Protein AF-A0A8T8I0B8-F1 (afdb_monomer_lite)

Secondary structure (DSSP, 8-state):
-----PPP-----SSSHHHHHHHHHHHHHHHHHHHHHHHHHHHHHHHHHHS--EEE-S--EEEEETTEEEEEEEEEE----STT---TTTTT--EEEEEEEETTT--EEEEEEEEESGGGGG-EEEEE-SSEEEEEETTEEEEEETTT--EEEEGGGSBTTGGG--SSGGGEEEETTTTEEEEE-TTS-EEEEETT--B-EEPPHHHHHHHHHHHS--TTS--SS---STT--SEEEE---TT--EEEEEPTTS-EEEEEETTTTEEEEEEE-SS-EEEEEE-TTS-EEEEEEEEETTEEEEEEEEEETTEEEEEESS-------

Structure (mmCIF, N/CA/C/O backbone):
data_AF-A0A8T8I0B8-F1
#
_entry.id   AF-A0A8T8I0B8-F1
#
loop_
_atom_site.group_PDB
_atom_site.id
_atom_site.type_symbol
_atom_site.label_atom_id
_atom_site.label_alt_id
_atom_site.label_comp_id
_atom_site.label_asym_id
_atom_site.label_entity_id
_atom_site.label_seq_id
_atom_site.pdbx_PDB_ins_code
_atom_site.Cartn_x
_atom_site.Cartn_y
_atom_site.Cartn_z
_atom_site.occupancy
_atom_site.B_iso_or_equiv
_atom_site.auth_seq_id
_atom_site.auth_comp_id
_atom_site.auth_asym_id
_atom_site.auth_atom_id
_atom_site.pdbx_PDB_model_num
ATOM 1 N N . MET A 1 1 ? 102.660 1.982 51.320 1.00 47.50 1 MET A N 1
ATOM 2 C CA . MET A 1 1 ? 102.342 2.976 50.279 1.00 47.50 1 MET A CA 1
ATOM 3 C C . MET A 1 1 ? 101.042 2.509 49.660 1.00 47.50 1 MET A C 1
ATOM 5 O O . MET A 1 1 ? 100.983 1.401 49.150 1.00 47.50 1 MET A O 1
ATOM 9 N N . THR A 1 2 ? 99.982 3.243 49.957 1.00 48.03 2 THR A N 1
ATOM 10 C CA . THR A 1 2 ? 98.572 2.884 49.793 1.00 48.03 2 THR A CA 1
ATOM 11 C C . THR A 1 2 ? 98.198 2.976 48.317 1.00 48.03 2 THR A C 1
ATOM 13 O O . THR A 1 2 ? 98.165 4.080 47.784 1.00 48.03 2 THR A O 1
ATOM 16 N N . ASP A 1 3 ? 97.945 1.837 47.670 1.00 44.19 3 ASP A N 1
ATOM 17 C CA . ASP A 1 3 ? 97.397 1.797 46.310 1.00 44.19 3 ASP A CA 1
ATOM 18 C C . ASP A 1 3 ? 95.871 1.593 46.409 1.00 44.19 3 ASP A C 1
ATOM 20 O O . ASP A 1 3 ? 95.435 0.691 47.139 1.00 44.19 3 ASP A O 1
ATOM 24 N N . PRO A 1 4 ? 95.034 2.461 45.811 1.00 59.47 4 PRO A N 1
ATOM 25 C CA . PRO A 1 4 ? 93.603 2.490 46.078 1.00 59.47 4 PRO A CA 1
ATOM 26 C C . PRO A 1 4 ? 92.917 1.239 45.528 1.00 59.47 4 PRO A C 1
ATOM 28 O O . PRO A 1 4 ? 93.102 0.871 44.370 1.00 59.47 4 PRO A O 1
ATOM 31 N N . GLN A 1 5 ? 92.051 0.626 46.339 1.00 57.84 5 GLN A N 1
ATOM 32 C CA . GLN A 1 5 ? 91.091 -0.368 45.862 1.00 57.84 5 GLN A CA 1
ATOM 33 C C . GLN A 1 5 ? 90.265 0.216 44.711 1.00 57.84 5 GLN A C 1
ATOM 35 O O . GLN A 1 5 ? 89.411 1.081 44.909 1.00 57.84 5 GLN A O 1
ATOM 40 N N . GLN A 1 6 ? 90.513 -0.290 43.509 1.00 69.38 6 GLN A N 1
ATOM 41 C CA . GLN A 1 6 ? 89.742 0.010 42.315 1.00 69.38 6 GLN A CA 1
ATOM 42 C C . GLN A 1 6 ? 88.353 -0.644 42.463 1.00 69.38 6 GLN A C 1
ATOM 44 O O . GLN A 1 6 ? 88.272 -1.870 42.587 1.00 69.38 6 GLN A O 1
ATOM 49 N N . PRO A 1 7 ? 87.251 0.130 42.522 1.00 66.06 7 PRO A N 1
ATOM 50 C CA . PRO A 1 7 ? 85.925 -0.429 42.746 1.00 66.06 7 PRO A CA 1
ATOM 51 C C . PRO A 1 7 ? 85.520 -1.317 41.566 1.00 66.06 7 PRO A C 1
ATOM 53 O O . PRO A 1 7 ? 85.637 -0.930 40.402 1.00 66.06 7 PRO A O 1
ATOM 56 N N . ALA A 1 8 ? 85.046 -2.523 41.886 1.00 71.88 8 ALA A N 1
ATOM 57 C CA . ALA A 1 8 ? 84.589 -3.499 40.909 1.00 71.88 8 ALA A CA 1
ATOM 58 C C . ALA A 1 8 ? 83.495 -2.903 39.998 1.00 71.88 8 ALA A C 1
ATOM 60 O O . ALA A 1 8 ? 82.617 -2.184 40.490 1.00 71.88 8 ALA A O 1
ATOM 61 N N . PRO A 1 9 ? 83.508 -3.209 38.686 1.00 66.62 9 PRO A N 1
ATOM 62 C CA . PRO A 1 9 ? 82.504 -2.721 37.754 1.00 66.62 9 PRO A CA 1
ATOM 63 C C . PRO A 1 9 ? 81.124 -3.210 38.192 1.00 66.62 9 PRO A C 1
ATOM 65 O O . PRO A 1 9 ? 80.807 -4.400 38.152 1.00 66.62 9 PRO A O 1
ATOM 68 N N . THR A 1 10 ? 80.283 -2.275 38.620 1.00 65.62 10 THR A N 1
ATOM 69 C CA . THR A 1 10 ? 78.877 -2.528 38.912 1.00 65.62 10 THR A CA 1
ATOM 70 C C . THR A 1 10 ? 78.166 -2.821 37.595 1.00 65.62 10 THR A C 1
ATOM 72 O O . THR A 1 10 ? 77.742 -1.922 36.876 1.00 65.62 10 THR A O 1
ATOM 75 N N . THR A 1 11 ? 78.046 -4.101 37.230 1.00 61.41 11 THR A N 1
ATOM 76 C CA . THR A 1 11 ? 77.234 -4.506 36.075 1.00 61.41 11 THR A CA 1
ATOM 77 C C . THR A 1 11 ? 75.790 -4.025 36.269 1.00 61.41 11 THR A C 1
ATOM 79 O O . THR A 1 11 ? 75.127 -4.474 37.212 1.00 61.41 11 THR A O 1
ATOM 82 N N . PRO A 1 12 ? 75.261 -3.150 35.394 1.00 57.59 12 PRO A N 1
ATOM 83 C CA . PRO A 1 12 ? 73.939 -2.560 35.555 1.00 57.59 12 PRO A CA 1
ATOM 84 C C . PRO A 1 12 ? 72.868 -3.566 35.108 1.00 57.59 12 PRO A C 1
ATOM 86 O O . PRO A 1 12 ? 72.325 -3.483 34.012 1.00 57.59 12 PRO A O 1
ATOM 89 N N . ARG A 1 13 ? 72.559 -4.561 35.950 1.00 58.81 13 ARG A N 1
ATOM 90 C CA . ARG A 1 13 ? 71.577 -5.622 35.639 1.00 58.81 13 ARG A CA 1
ATOM 91 C C . ARG A 1 13 ? 70.120 -5.302 36.022 1.00 58.81 13 ARG A C 1
ATOM 93 O O . ARG A 1 13 ? 69.260 -6.160 35.853 1.00 58.81 13 ARG A O 1
ATOM 100 N N . SER A 1 14 ? 69.789 -4.098 36.497 1.00 57.25 14 SER A N 1
ATOM 101 C CA . SER A 1 14 ? 68.462 -3.828 37.094 1.00 57.25 14 SER A CA 1
ATOM 102 C C . SER A 1 14 ? 67.452 -3.043 36.241 1.00 57.25 14 SER A C 1
ATOM 104 O O . SER A 1 14 ? 66.301 -2.927 36.656 1.00 57.25 14 SER A O 1
ATOM 106 N N . ARG A 1 15 ? 67.797 -2.536 35.047 1.00 55.41 15 ARG A N 1
ATOM 107 C CA . ARG A 1 15 ? 66.886 -1.643 34.286 1.00 55.41 15 ARG A CA 1
ATOM 108 C C . ARG A 1 15 ? 65.949 -2.315 33.272 1.00 55.41 15 ARG A C 1
ATOM 110 O O . ARG A 1 15 ? 65.042 -1.658 32.782 1.00 55.41 15 ARG A O 1
ATOM 117 N N . LEU A 1 16 ? 66.106 -3.608 32.977 1.00 56.41 16 LEU A N 1
ATOM 118 C CA . LEU A 1 16 ? 65.319 -4.285 31.926 1.00 56.41 16 LEU A CA 1
ATOM 119 C C . LEU A 1 16 ? 63.974 -4.874 32.394 1.00 56.41 16 LEU A C 1
ATOM 121 O O . LEU A 1 16 ? 63.121 -5.177 31.568 1.00 56.41 16 LEU A O 1
ATOM 125 N N . ARG A 1 17 ? 63.742 -5.044 33.705 1.00 57.28 17 ARG A N 1
ATOM 126 C CA . ARG A 1 17 ? 62.506 -5.678 34.219 1.00 57.28 17 ARG A CA 1
ATOM 127 C C . ARG A 1 17 ? 61.348 -4.704 34.472 1.00 57.28 17 ARG A C 1
ATOM 129 O O . ARG A 1 17 ? 60.210 -5.153 34.600 1.00 57.28 17 ARG A O 1
ATOM 136 N N . SER A 1 18 ? 61.601 -3.397 34.546 1.00 60.28 18 SER A N 1
ATOM 137 C CA . SER A 1 18 ? 60.552 -2.393 34.788 1.00 60.28 18 SER A CA 1
ATOM 138 C C . SER A 1 18 ? 59.740 -2.062 33.531 1.00 60.28 18 SER A C 1
ATOM 140 O O . SER A 1 18 ? 58.539 -1.826 33.634 1.00 60.28 18 SER A O 1
ATOM 142 N N . THR A 1 19 ? 60.347 -2.122 32.345 1.00 67.19 19 THR A N 1
ATOM 143 C CA . THR A 1 19 ? 59.688 -1.802 31.067 1.00 67.19 19 THR A CA 1
ATOM 144 C C . THR A 1 19 ? 58.660 -2.853 30.642 1.00 67.19 19 THR A C 1
ATOM 146 O O . THR A 1 19 ? 57.572 -2.497 30.193 1.00 67.19 19 THR A O 1
ATOM 149 N N . ALA A 1 20 ? 58.930 -4.143 30.867 1.00 73.75 20 ALA A N 1
ATOM 150 C CA . ALA A 1 20 ? 58.021 -5.227 30.471 1.00 73.75 20 ALA A CA 1
ATOM 151 C C . ALA A 1 20 ? 56.657 -5.185 31.195 1.00 73.75 20 ALA A C 1
ATOM 153 O O . ALA A 1 20 ? 55.618 -5.440 30.588 1.00 73.75 20 ALA A O 1
ATOM 154 N N . ARG A 1 21 ? 56.631 -4.812 32.484 1.00 79.06 21 ARG A N 1
ATOM 155 C CA . ARG A 1 21 ? 55.377 -4.686 33.256 1.00 79.06 21 ARG A CA 1
ATOM 156 C C . ARG A 1 21 ? 54.528 -3.496 32.807 1.00 79.06 21 ARG A C 1
ATOM 158 O O . ARG A 1 21 ? 53.304 -3.572 32.880 1.00 79.06 21 ARG A O 1
ATOM 165 N N . GLY A 1 22 ? 55.168 -2.418 32.347 1.00 82.50 22 GLY A N 1
ATOM 166 C CA . GLY A 1 22 ? 54.478 -1.261 31.775 1.00 82.50 22 GLY A CA 1
ATOM 167 C C . GLY A 1 22 ? 53.759 -1.617 30.474 1.00 82.50 22 GLY A C 1
ATOM 168 O O . GLY A 1 22 ? 52.574 -1.326 30.334 1.00 82.50 22 GLY A O 1
ATOM 169 N N . LEU A 1 23 ? 54.442 -2.334 29.575 1.00 85.88 23 LEU A N 1
ATOM 170 C CA . LEU A 1 23 ? 53.876 -2.760 28.290 1.00 85.88 23 LEU A CA 1
ATOM 171 C C . LEU A 1 23 ? 52.695 -3.727 28.453 1.00 85.88 23 LEU A C 1
ATOM 173 O O . LEU A 1 23 ? 51.673 -3.548 27.798 1.00 85.88 23 LEU A O 1
ATOM 177 N N . ALA A 1 24 ? 52.784 -4.702 29.364 1.00 86.19 24 ALA A N 1
ATOM 178 C CA . ALA A 1 24 ? 51.683 -5.639 29.611 1.00 86.19 24 ALA A CA 1
ATOM 179 C C . ALA A 1 24 ? 50.416 -4.940 30.144 1.00 86.19 24 ALA A C 1
ATOM 181 O O . ALA A 1 24 ? 49.305 -5.258 29.724 1.00 86.19 24 ALA A O 1
ATOM 182 N N . ARG A 1 25 ? 50.573 -3.954 31.041 1.00 89.75 25 ARG A N 1
ATOM 183 C CA . ARG A 1 25 ? 49.444 -3.151 31.543 1.00 89.75 25 ARG A CA 1
ATOM 184 C C . ARG A 1 25 ? 48.829 -2.285 30.448 1.00 89.75 25 ARG A C 1
ATOM 186 O O . ARG A 1 25 ? 47.608 -2.216 30.366 1.00 89.75 25 ARG A O 1
ATOM 193 N N . ALA A 1 26 ? 49.656 -1.671 29.601 1.00 90.25 26 ALA A N 1
ATOM 194 C CA . ALA A 1 26 ? 49.179 -0.890 28.463 1.00 90.25 26 ALA A CA 1
ATOM 195 C C . ALA A 1 26 ? 48.401 -1.761 27.458 1.00 90.25 26 ALA A C 1
ATOM 197 O O . ALA A 1 26 ? 47.327 -1.363 27.020 1.00 90.25 26 ALA A O 1
ATOM 198 N N . ALA A 1 27 ? 48.887 -2.970 27.155 1.00 91.38 27 ALA A N 1
ATOM 199 C CA . ALA A 1 27 ? 48.206 -3.906 26.260 1.00 91.38 27 ALA A CA 1
ATOM 200 C C . ALA A 1 27 ? 46.846 -4.374 26.811 1.00 91.38 27 ALA A C 1
ATOM 202 O O . ALA A 1 27 ? 45.861 -4.389 26.078 1.00 91.38 27 ALA A O 1
ATOM 203 N N . LEU A 1 28 ? 46.762 -4.704 28.107 1.00 93.06 28 LEU A N 1
ATOM 204 C CA . LEU A 1 28 ? 45.494 -5.073 28.749 1.00 93.06 28 LEU A CA 1
ATOM 205 C C . LEU A 1 28 ? 44.501 -3.906 28.784 1.00 93.06 28 LEU A C 1
ATOM 207 O O . LEU A 1 28 ? 43.321 -4.108 28.512 1.00 93.06 28 LEU A O 1
ATOM 211 N N . ALA A 1 29 ? 44.971 -2.691 29.080 1.00 92.56 29 ALA A N 1
ATOM 212 C CA . ALA A 1 29 ? 44.130 -1.497 29.047 1.00 92.56 29 ALA A CA 1
ATOM 213 C C . ALA A 1 29 ? 43.595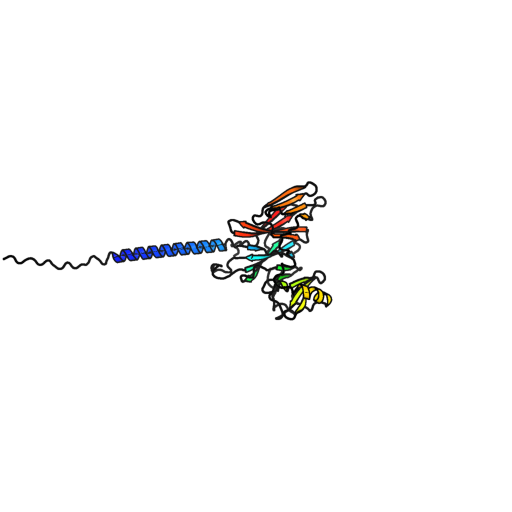 -1.222 27.631 1.00 92.56 29 ALA A C 1
ATOM 215 O O . ALA A 1 29 ? 42.412 -0.931 27.473 1.00 92.56 29 ALA A O 1
ATOM 216 N N . ALA A 1 30 ? 44.434 -1.380 26.602 1.00 94.12 30 ALA A N 1
ATOM 217 C CA . ALA A 1 30 ? 44.023 -1.239 25.208 1.00 94.12 30 ALA A CA 1
ATOM 218 C C . ALA A 1 30 ? 42.986 -2.298 24.798 1.00 94.12 30 ALA A C 1
ATOM 220 O O . ALA A 1 30 ? 41.984 -1.956 24.177 1.00 94.12 30 ALA A O 1
ATOM 221 N N . LEU A 1 31 ? 43.176 -3.564 25.189 1.00 95.12 31 LEU A N 1
ATOM 222 C CA . LEU A 1 31 ? 42.214 -4.637 24.920 1.00 95.12 31 LEU A CA 1
ATOM 223 C C . LEU A 1 31 ? 40.876 -4.405 25.637 1.00 95.12 31 LEU A C 1
ATOM 225 O O . LEU A 1 31 ? 39.819 -4.603 25.040 1.00 95.12 31 LEU A O 1
ATOM 229 N N . ALA A 1 32 ? 40.906 -3.965 26.898 1.00 94.31 32 ALA A N 1
ATOM 230 C CA . ALA A 1 32 ? 39.700 -3.641 27.653 1.00 94.31 32 ALA A CA 1
ATOM 231 C C . ALA A 1 32 ? 38.930 -2.480 27.009 1.00 94.31 32 ALA A C 1
ATOM 233 O O . ALA A 1 32 ? 37.718 -2.582 26.834 1.00 94.31 32 ALA A O 1
ATOM 234 N N . LEU A 1 33 ? 39.630 -1.420 26.587 1.00 94.94 33 LEU A N 1
ATOM 235 C CA . LEU A 1 33 ? 39.025 -0.301 25.864 1.00 94.94 33 LEU A CA 1
ATOM 236 C C . LEU A 1 33 ? 38.433 -0.750 24.522 1.00 94.94 33 LEU A C 1
ATOM 238 O O . LEU A 1 33 ? 37.307 -0.384 24.201 1.00 94.94 33 LEU A O 1
ATOM 242 N N . TYR A 1 34 ? 39.158 -1.578 23.766 1.00 95.19 34 TYR A N 1
ATOM 243 C CA . TYR A 1 34 ? 38.679 -2.128 22.498 1.00 95.19 34 TYR A CA 1
ATOM 244 C C . TYR A 1 34 ? 37.423 -2.987 22.689 1.00 95.19 34 TYR A C 1
ATOM 246 O O . TYR A 1 34 ? 36.458 -2.840 21.949 1.00 95.19 34 TYR A O 1
ATOM 254 N N . THR A 1 35 ? 37.400 -3.831 23.723 1.00 93.19 35 THR A N 1
ATOM 255 C CA . THR A 1 35 ? 36.239 -4.672 24.056 1.00 93.19 35 THR A CA 1
ATOM 256 C C . THR A 1 35 ? 35.053 -3.817 24.493 1.00 93.19 35 THR A C 1
ATOM 258 O O . THR A 1 35 ? 33.945 -4.027 24.016 1.00 93.19 35 THR A O 1
ATOM 261 N N . ALA A 1 36 ? 35.271 -2.826 25.363 1.00 93.06 36 ALA A N 1
ATOM 262 C CA . ALA A 1 36 ? 34.218 -1.919 25.814 1.00 93.06 36 ALA A CA 1
ATOM 263 C C . ALA A 1 36 ? 33.619 -1.125 24.644 1.00 93.06 36 ALA A C 1
ATOM 265 O O . ALA A 1 36 ? 32.400 -1.021 24.532 1.00 93.06 36 ALA A O 1
ATOM 266 N N . MET A 1 37 ? 34.467 -0.626 23.741 1.00 92.38 37 MET A N 1
ATOM 267 C CA . MET A 1 37 ? 34.029 0.077 22.539 1.00 92.38 37 MET A CA 1
ATOM 268 C C . MET A 1 37 ? 33.295 -0.859 21.573 1.00 92.38 37 MET A C 1
ATOM 270 O O . MET A 1 37 ? 32.240 -0.494 21.069 1.00 92.38 37 MET A O 1
ATOM 274 N N . GLY A 1 38 ? 33.785 -2.087 21.380 1.00 89.06 38 GLY A N 1
ATOM 275 C CA . GLY A 1 38 ? 33.103 -3.112 20.590 1.00 89.06 38 GLY A CA 1
ATOM 276 C C . GLY A 1 38 ? 31.715 -3.448 21.139 1.00 89.06 38 GLY A C 1
ATOM 277 O O . GLY A 1 38 ? 30.744 -3.433 20.390 1.00 89.06 38 GLY A O 1
ATOM 278 N N . SER A 1 39 ? 31.590 -3.667 22.449 1.00 87.50 39 SER A N 1
ATOM 279 C CA . SER A 1 39 ? 30.302 -3.921 23.107 1.00 87.50 39 SER A CA 1
ATOM 280 C C . SER A 1 39 ? 29.346 -2.735 23.006 1.00 87.50 39 SER A C 1
ATOM 282 O O . SER A 1 39 ? 28.152 -2.942 22.815 1.00 87.50 39 SER A O 1
ATOM 284 N N . LEU A 1 40 ? 29.851 -1.501 23.108 1.00 88.31 40 LEU A N 1
ATOM 285 C CA . LEU A 1 40 ? 29.040 -0.295 22.945 1.00 88.31 40 LEU A CA 1
ATOM 286 C C . LEU A 1 40 ? 28.531 -0.156 21.505 1.00 88.31 40 LEU A C 1
ATOM 288 O O . LEU A 1 40 ? 27.356 0.132 21.308 1.00 88.31 40 LEU A O 1
ATOM 292 N N . ILE A 1 41 ? 29.379 -0.433 20.510 1.00 84.94 41 ILE A N 1
ATOM 293 C CA . ILE A 1 41 ? 28.987 -0.446 19.095 1.00 84.94 41 ILE A CA 1
ATOM 294 C C . ILE A 1 41 ? 27.929 -1.527 18.843 1.00 84.94 41 ILE A C 1
ATOM 296 O O . ILE A 1 41 ? 26.890 -1.233 18.261 1.00 84.94 41 ILE A O 1
ATOM 300 N N . VAL A 1 42 ? 28.141 -2.758 19.321 1.00 82.94 42 VAL A N 1
ATOM 301 C CA . VAL A 1 42 ? 27.166 -3.856 19.179 1.00 82.94 42 VAL A CA 1
ATOM 302 C C . VAL A 1 42 ? 25.852 -3.528 19.891 1.00 82.94 42 VAL A C 1
ATOM 304 O O . VAL A 1 42 ? 24.782 -3.784 19.345 1.00 82.94 42 VAL A O 1
ATOM 307 N N . GLY A 1 43 ? 25.915 -2.938 21.087 1.00 83.75 43 GLY A N 1
ATOM 308 C CA . GLY A 1 43 ? 24.742 -2.493 21.836 1.00 83.75 43 GLY A CA 1
ATOM 309 C C . GLY A 1 43 ? 23.945 -1.422 21.091 1.00 83.75 43 GLY A C 1
ATOM 310 O O . GLY A 1 43 ? 22.731 -1.552 20.976 1.00 83.75 43 GLY A O 1
ATOM 311 N N . ALA A 1 44 ? 24.621 -0.419 20.524 1.00 80.12 44 ALA A N 1
ATOM 312 C CA . ALA A 1 44 ? 23.991 0.631 19.725 1.00 80.12 44 ALA A CA 1
ATOM 313 C C . ALA A 1 44 ? 23.369 0.084 18.428 1.00 80.12 44 ALA A C 1
ATOM 315 O O . ALA A 1 44 ? 22.231 0.414 18.107 1.00 80.12 44 ALA A O 1
ATOM 316 N N . VAL A 1 45 ? 24.074 -0.803 17.714 1.00 76.25 45 VAL A N 1
ATOM 317 C CA . VAL A 1 45 ? 23.542 -1.480 16.517 1.00 76.25 45 VAL A CA 1
ATOM 318 C C . VAL A 1 45 ? 22.304 -2.298 16.866 1.00 76.25 45 VAL A C 1
ATOM 320 O O . VAL A 1 45 ? 21.299 -2.212 16.169 1.00 76.25 45 VAL A O 1
ATOM 323 N N . ARG A 1 46 ? 22.345 -3.059 17.966 1.00 77.88 46 ARG A N 1
ATOM 324 C CA . ARG A 1 46 ? 21.198 -3.848 18.419 1.00 77.88 46 ARG A CA 1
ATOM 325 C C . ARG A 1 46 ? 20.026 -2.958 18.820 1.00 77.88 46 ARG A C 1
ATOM 327 O O . ARG A 1 46 ? 18.902 -3.285 18.478 1.00 77.88 46 ARG A O 1
ATOM 334 N N . TYR A 1 47 ? 20.276 -1.847 19.508 1.00 79.50 47 TYR A N 1
ATOM 335 C CA . TYR A 1 47 ? 19.228 -0.896 19.872 1.00 79.50 47 TYR A CA 1
ATOM 336 C C . TYR A 1 47 ? 18.521 -0.331 18.632 1.00 79.50 47 TYR A C 1
ATOM 338 O O . TYR A 1 47 ? 17.299 -0.374 18.574 1.00 79.50 47 TYR A O 1
ATOM 346 N N . HIS A 1 48 ? 19.267 0.104 17.611 1.00 73.12 48 HIS A N 1
ATOM 347 C CA . HIS A 1 48 ? 18.669 0.580 16.358 1.00 73.12 48 HIS A CA 1
ATOM 348 C C . HIS A 1 48 ? 17.960 -0.525 15.571 1.00 73.12 48 HIS A C 1
ATOM 350 O O . HIS A 1 48 ? 16.884 -0.294 15.035 1.00 73.12 48 HIS A O 1
ATOM 356 N N . ALA A 1 49 ? 18.517 -1.737 15.531 1.00 72.44 49 ALA A N 1
ATOM 357 C CA . ALA A 1 49 ? 17.878 -2.867 14.857 1.00 72.44 49 ALA A CA 1
ATOM 358 C C . ALA A 1 49 ? 16.552 -3.288 15.517 1.00 72.44 49 ALA A C 1
ATOM 360 O O . ALA A 1 49 ? 15.689 -3.835 14.842 1.00 72.44 49 ALA A O 1
ATOM 361 N N . LEU A 1 50 ? 16.399 -3.044 16.822 1.00 75.44 50 LEU A N 1
ATOM 362 C CA . LEU A 1 50 ? 15.168 -3.318 17.569 1.00 75.44 50 LEU A CA 1
ATOM 363 C C . LEU A 1 50 ? 14.138 -2.185 17.482 1.00 75.44 50 LEU A C 1
ATOM 365 O O . LEU A 1 50 ? 13.008 -2.387 17.901 1.00 75.44 50 LEU A O 1
ATOM 369 N N . ASN A 1 51 ? 14.523 -1.010 16.979 1.00 75.44 51 ASN A N 1
ATOM 370 C CA . ASN A 1 51 ? 13.652 0.160 16.879 1.00 75.44 51 ASN A CA 1
ATOM 371 C C . ASN A 1 51 ? 13.817 0.800 15.493 1.00 75.44 51 ASN A C 1
ATOM 373 O O . ASN A 1 51 ? 14.349 1.913 15.390 1.00 75.44 51 ASN A O 1
ATOM 377 N N . PRO A 1 52 ? 13.468 0.082 14.409 1.00 81.00 52 PRO A N 1
ATOM 378 C CA . PRO A 1 52 ? 13.584 0.642 13.078 1.00 81.00 52 PRO A CA 1
ATOM 379 C C . PRO A 1 52 ? 12.633 1.828 12.929 1.00 81.00 52 PRO A C 1
ATOM 381 O O . PRO A 1 52 ? 11.474 1.772 13.333 1.00 81.00 52 PRO A O 1
ATOM 384 N N . VAL A 1 53 ? 13.131 2.897 12.312 1.00 83.62 53 VAL A N 1
ATOM 385 C CA . VAL A 1 53 ? 12.276 3.991 11.852 1.00 83.62 53 VAL A CA 1
ATOM 386 C C . VAL A 1 53 ? 11.416 3.445 10.722 1.00 83.62 53 VAL A C 1
ATOM 388 O O . VAL A 1 53 ? 11.951 2.955 9.722 1.00 83.62 53 VAL A O 1
ATOM 391 N N . THR A 1 54 ? 10.099 3.537 10.881 1.00 87.56 54 THR A N 1
ATOM 392 C CA . THR A 1 54 ? 9.138 3.159 9.845 1.00 87.56 54 THR A CA 1
ATOM 393 C C . THR A 1 54 ? 8.382 4.393 9.384 1.00 87.56 54 THR A C 1
ATOM 395 O O . THR A 1 54 ? 7.940 5.220 10.177 1.00 87.56 54 THR A O 1
ATOM 398 N N . VAL A 1 55 ? 8.262 4.554 8.070 1.00 87.56 55 VAL A N 1
ATOM 399 C CA . VAL A 1 55 ? 7.582 5.698 7.461 1.00 87.56 55 VAL A CA 1
ATOM 400 C C . VAL A 1 55 ? 6.532 5.161 6.497 1.00 87.56 55 VAL A C 1
ATOM 402 O O . VAL A 1 55 ? 6.893 4.733 5.399 1.00 87.56 55 VAL A O 1
ATOM 405 N N . PRO A 1 56 ? 5.244 5.157 6.872 1.00 87.19 56 PRO A N 1
ATOM 406 C CA . PRO A 1 56 ? 4.199 4.637 6.017 1.00 87.19 56 PRO A CA 1
ATOM 407 C C . PRO A 1 56 ? 4.036 5.543 4.803 1.00 87.19 56 PRO A C 1
ATOM 409 O O . PRO A 1 56 ? 4.137 6.772 4.895 1.00 87.19 56 PRO A O 1
ATOM 412 N N . SER A 1 57 ? 3.802 4.916 3.657 1.00 87.44 57 SER A N 1
ATOM 413 C CA . SER A 1 57 ? 3.420 5.613 2.441 1.00 87.44 57 SER A CA 1
ATOM 414 C C . SER A 1 57 ? 2.024 6.187 2.599 1.00 87.44 57 SER A C 1
ATOM 416 O O . SER A 1 57 ? 1.178 5.584 3.253 1.00 87.44 57 SER A O 1
ATOM 418 N N . LEU A 1 58 ? 1.774 7.338 1.979 1.00 83.00 58 LEU A N 1
ATOM 419 C CA . LEU A 1 58 ? 0.453 7.961 1.996 1.00 83.00 58 LEU A CA 1
ATOM 420 C C . LEU A 1 58 ? -0.571 7.121 1.220 1.00 83.00 58 LEU A C 1
ATOM 422 O O . LEU A 1 58 ? -1.753 7.157 1.544 1.00 83.00 58 LEU A O 1
ATOM 426 N N . ASP A 1 59 ? -0.135 6.343 0.233 1.00 88.50 59 ASP A N 1
ATOM 427 C CA . ASP A 1 59 ? -1.023 5.606 -0.660 1.00 88.50 59 ASP A CA 1
ATOM 428 C C . ASP A 1 59 ? -1.228 4.163 -0.178 1.00 88.50 59 ASP A C 1
ATOM 430 O O . ASP A 1 59 ? -0.432 3.263 -0.472 1.00 88.50 59 ASP A O 1
ATOM 434 N N . ILE A 1 60 ? -2.325 3.952 0.554 1.00 92.38 60 ILE A N 1
ATOM 435 C CA . ILE A 1 60 ? -2.792 2.638 1.015 1.00 92.38 60 ILE A CA 1
ATOM 436 C C . ILE A 1 60 ? -3.899 2.100 0.115 1.00 92.38 60 ILE A C 1
ATOM 438 O O . ILE A 1 60 ? -4.692 2.853 -0.449 1.00 92.38 60 ILE A O 1
ATOM 442 N N . GLY A 1 61 ? -3.979 0.777 0.012 1.00 94.56 61 GLY A N 1
ATOM 443 C CA . GLY A 1 61 ? -5.071 0.095 -0.677 1.00 94.56 61 GLY A CA 1
ATOM 444 C C . GLY A 1 61 ? -5.922 -0.717 0.284 1.00 94.56 61 GLY A C 1
ATOM 445 O O . GLY A 1 61 ? -5.449 -1.143 1.333 1.00 94.56 61 GLY A O 1
ATOM 446 N N . PHE A 1 62 ? -7.170 -0.978 -0.097 1.00 96.62 62 PHE A N 1
ATOM 447 C CA . PHE A 1 62 ? -8.069 -1.849 0.658 1.00 96.62 62 PHE A CA 1
ATOM 448 C C . PHE A 1 62 ? -8.495 -3.032 -0.193 1.00 96.62 62 PHE A C 1
ATOM 450 O O . PHE A 1 62 ? -8.847 -2.861 -1.358 1.00 96.62 62 PHE A O 1
ATOM 457 N N . GLY A 1 63 ? -8.504 -4.214 0.411 1.00 96.25 63 GLY A N 1
ATOM 458 C CA . GLY A 1 63 ? -8.979 -5.443 -0.210 1.00 96.25 63 GLY A CA 1
ATOM 459 C C . GLY A 1 63 ? -9.828 -6.270 0.744 1.00 96.25 63 GLY A C 1
ATOM 460 O O . GLY A 1 63 ? -10.125 -5.863 1.872 1.00 96.25 63 GLY A O 1
ATOM 461 N N . ALA A 1 64 ? -10.200 -7.462 0.288 1.00 96.94 64 ALA A N 1
ATOM 462 C CA . ALA A 1 64 ? -10.848 -8.459 1.121 1.00 96.94 64 ALA A CA 1
ATOM 463 C C . ALA A 1 64 ? -10.061 -9.771 1.080 1.00 96.94 64 ALA A C 1
ATOM 465 O O . ALA A 1 64 ? -9.820 -10.308 0.004 1.00 96.94 64 ALA A O 1
ATOM 466 N N . LEU A 1 65 ? -9.711 -10.312 2.249 1.00 96.50 65 LEU A N 1
ATOM 467 C CA . LEU A 1 65 ? -9.067 -11.617 2.376 1.00 96.50 65 LEU A CA 1
ATOM 468 C C . LEU A 1 65 ? -9.951 -12.550 3.204 1.00 96.50 65 LEU A C 1
ATOM 470 O O . LEU A 1 65 ? -10.168 -12.328 4.395 1.00 96.50 65 LEU A O 1
ATOM 474 N N . ASP A 1 66 ? -10.492 -13.588 2.564 1.00 95.50 66 ASP A N 1
ATOM 475 C CA . ASP A 1 66 ? -11.424 -14.539 3.187 1.00 95.50 66 ASP A CA 1
ATOM 476 C C . ASP A 1 66 ? -12.629 -13.844 3.862 1.00 95.50 66 ASP A C 1
ATOM 478 O O . ASP A 1 66 ? -13.100 -14.237 4.928 1.00 95.50 66 ASP A O 1
ATOM 482 N N . GLY A 1 67 ? -13.120 -12.758 3.252 1.00 95.56 67 GLY A N 1
ATOM 483 C CA . GLY A 1 67 ? -14.230 -11.953 3.772 1.00 95.56 67 GLY A CA 1
ATOM 484 C C . GLY A 1 67 ? -13.847 -10.940 4.857 1.00 95.56 67 GLY A C 1
ATOM 485 O O . GLY A 1 67 ? -14.707 -10.168 5.287 1.00 95.56 67 GLY A O 1
ATOM 486 N N . ARG A 1 68 ? -12.580 -10.874 5.267 1.00 95.81 68 ARG A N 1
ATOM 487 C CA . ARG A 1 68 ? -12.052 -9.862 6.194 1.00 95.81 68 ARG A CA 1
ATOM 488 C C . ARG A 1 68 ? -11.551 -8.662 5.408 1.00 95.81 68 ARG A C 1
ATOM 490 O O . ARG A 1 68 ? -11.019 -8.832 4.317 1.00 95.81 68 ARG A O 1
ATOM 497 N N . GLU A 1 69 ? -11.776 -7.459 5.919 1.00 96.00 69 GLU A N 1
ATOM 498 C CA . GLU A 1 69 ? -11.279 -6.249 5.262 1.00 96.00 69 GLU A CA 1
ATOM 499 C C . GLU A 1 69 ? -9.817 -6.059 5.644 1.00 96.00 69 GLU A C 1
ATOM 501 O O . GLU A 1 69 ? -9.480 -6.068 6.828 1.00 96.00 69 GLU A O 1
ATOM 506 N N . VAL A 1 70 ? -8.959 -5.909 4.642 1.00 96.69 70 VAL A N 1
ATOM 507 C CA . VAL A 1 70 ? -7.518 -5.772 4.845 1.00 96.69 70 VAL A CA 1
ATOM 508 C C . VAL A 1 70 ? -7.032 -4.459 4.254 1.00 96.69 70 VAL A C 1
ATOM 510 O O . VAL A 1 70 ? -7.463 -4.065 3.167 1.00 96.69 70 VAL A O 1
ATOM 513 N N . ALA A 1 71 ? -6.133 -3.785 4.964 1.00 96.19 71 ALA A N 1
ATOM 514 C CA . ALA A 1 71 ? -5.376 -2.660 4.436 1.00 96.19 71 ALA A CA 1
ATOM 515 C C . ALA A 1 71 ? -4.014 -3.144 3.945 1.00 96.19 71 ALA A C 1
ATOM 517 O O . ALA A 1 71 ? -3.314 -3.863 4.654 1.00 96.19 71 ALA A O 1
ATOM 518 N N . ILE A 1 72 ? -3.642 -2.727 2.741 1.00 96.81 72 ILE A N 1
ATOM 519 C CA . ILE A 1 72 ? -2.320 -2.926 2.160 1.00 96.81 72 ILE A CA 1
ATOM 520 C C . ILE A 1 72 ? -1.551 -1.629 2.353 1.00 96.81 72 ILE A C 1
ATOM 522 O O . ILE A 1 72 ? -1.942 -0.588 1.821 1.00 96.81 72 ILE A O 1
ATOM 526 N N . VAL A 1 73 ? -0.485 -1.697 3.146 1.00 95.00 73 VAL A N 1
ATOM 527 C CA . VAL A 1 73 ? 0.255 -0.528 3.621 1.00 95.00 73 VAL A CA 1
ATOM 528 C C . VAL A 1 73 ? 1.714 -0.649 3.197 1.00 95.00 73 VAL A C 1
ATOM 530 O O . VAL A 1 73 ? 2.468 -1.411 3.805 1.00 95.00 73 VAL A O 1
ATOM 533 N N . PRO A 1 74 ? 2.135 0.080 2.153 1.00 94.44 74 PRO A N 1
ATOM 534 C CA . PRO A 1 74 ? 3.540 0.261 1.852 1.00 94.44 74 PRO A CA 1
ATOM 535 C C . PRO A 1 74 ? 4.172 1.171 2.902 1.00 94.44 74 PRO A C 1
ATOM 537 O O . PRO A 1 74 ? 3.560 2.146 3.339 1.00 94.44 74 PRO A O 1
ATOM 540 N N . TYR A 1 75 ? 5.409 0.895 3.286 1.00 92.62 75 TYR A N 1
ATOM 541 C CA . TYR A 1 75 ? 6.180 1.752 4.175 1.00 92.62 75 TYR A CA 1
ATOM 542 C C . TYR A 1 75 ? 7.675 1.644 3.880 1.00 92.62 75 TYR A C 1
ATOM 544 O O . TYR A 1 75 ? 8.173 0.634 3.383 1.00 92.62 75 TYR A O 1
ATOM 552 N N . GLY A 1 76 ? 8.399 2.719 4.166 1.00 90.00 76 GLY A N 1
ATOM 553 C CA . GLY A 1 76 ? 9.850 2.706 4.247 1.00 90.00 76 GLY A CA 1
ATOM 554 C C . GLY A 1 76 ? 10.294 2.199 5.614 1.00 90.00 76 GLY A C 1
ATOM 555 O O . GLY A 1 76 ? 9.716 2.598 6.622 1.00 90.00 76 GLY A O 1
ATOM 556 N N . SER A 1 77 ? 11.324 1.363 5.651 1.00 87.44 77 SER A N 1
ATOM 557 C CA . SER A 1 77 ? 11.974 0.912 6.880 1.00 87.44 77 SER A CA 1
ATOM 558 C C . SER A 1 77 ? 13.474 1.174 6.803 1.00 87.44 77 SER A C 1
ATOM 560 O O . SER A 1 77 ? 14.105 0.908 5.775 1.00 87.44 77 SER A O 1
ATOM 562 N N . ASP A 1 78 ? 14.033 1.674 7.903 1.00 83.56 78 ASP A N 1
ATOM 563 C CA . ASP A 1 78 ? 15.482 1.796 8.103 1.00 83.56 78 ASP A CA 1
ATOM 564 C C . ASP A 1 78 ? 16.059 0.560 8.824 1.00 83.56 78 ASP A C 1
ATOM 566 O O . ASP A 1 78 ? 17.218 0.558 9.254 1.00 83.56 78 ASP A O 1
ATOM 570 N N . ALA A 1 79 ? 15.254 -0.499 8.989 1.00 76.56 79 ALA A N 1
ATOM 571 C CA . ALA A 1 79 ? 15.716 -1.755 9.560 1.00 76.56 79 ALA A CA 1
ATOM 572 C C . ALA A 1 79 ? 16.871 -2.326 8.717 1.00 76.56 79 ALA A C 1
ATOM 574 O O . ALA A 1 79 ? 16.752 -2.432 7.494 1.00 76.56 79 ALA A O 1
ATOM 575 N N . PRO A 1 80 ? 17.987 -2.747 9.335 1.00 67.31 80 PRO A N 1
ATOM 576 C CA . PRO A 1 80 ? 19.068 -3.373 8.594 1.00 67.31 80 PRO A CA 1
ATOM 577 C C . PRO A 1 80 ? 18.588 -4.700 7.993 1.00 67.31 80 PRO A C 1
ATOM 579 O O . PRO A 1 80 ? 18.245 -5.631 8.724 1.00 67.31 80 PRO A O 1
ATOM 582 N N . ALA A 1 81 ? 18.616 -4.831 6.664 1.00 60.03 81 ALA A N 1
ATOM 583 C CA . ALA A 1 81 ? 18.392 -6.125 6.031 1.00 60.03 81 ALA A CA 1
ATOM 584 C C . ALA A 1 81 ? 19.543 -7.097 6.353 1.00 60.03 81 ALA A C 1
ATOM 586 O O . ALA A 1 81 ? 20.647 -6.999 5.813 1.00 60.03 81 ALA A O 1
ATOM 587 N N . GLY A 1 82 ? 19.267 -8.086 7.207 1.00 60.53 82 GLY A N 1
ATOM 588 C CA . GLY A 1 82 ? 20.066 -9.306 7.332 1.00 60.53 82 GLY A CA 1
ATOM 589 C C . GLY A 1 82 ? 20.760 -9.549 8.677 1.00 60.53 82 GLY A C 1
ATOM 590 O O . GLY A 1 82 ? 20.932 -8.675 9.521 1.00 60.53 82 GLY A O 1
ATOM 591 N N . LEU A 1 83 ? 21.210 -10.798 8.843 1.00 54.19 83 LEU A N 1
ATOM 592 C CA . LEU A 1 83 ? 21.738 -11.385 10.086 1.00 54.19 83 LEU A CA 1
ATOM 593 C C . LEU A 1 83 ? 22.999 -10.692 10.644 1.00 54.19 83 LEU A C 1
ATOM 595 O O . LEU A 1 83 ? 23.324 -10.851 11.818 1.00 54.19 83 LEU A O 1
ATOM 599 N N . LEU A 1 84 ? 23.750 -9.965 9.811 1.00 62.81 84 LEU A N 1
ATOM 600 C CA . LEU A 1 84 ? 25.086 -9.470 10.168 1.00 62.81 84 LEU A CA 1
ATOM 601 C C . LEU A 1 84 ? 25.107 -8.057 10.759 1.00 62.81 84 LEU A C 1
ATOM 603 O O . LEU A 1 84 ? 26.188 -7.593 11.119 1.00 62.81 84 LEU A O 1
ATOM 607 N N . GLY A 1 85 ? 23.953 -7.388 10.891 1.00 55.44 85 GLY A N 1
ATOM 608 C CA . GLY A 1 85 ? 23.853 -6.107 11.599 1.00 55.44 85 GLY A CA 1
ATOM 609 C C . GLY A 1 85 ? 24.839 -5.053 11.092 1.00 55.44 85 GLY A C 1
ATOM 610 O O . GLY A 1 85 ? 25.362 -4.269 11.885 1.00 55.44 85 GLY A O 1
ATOM 611 N N . VAL A 1 86 ? 25.154 -5.067 9.790 1.00 65.00 86 VAL A N 1
ATOM 612 C CA . VAL A 1 86 ? 26.002 -4.027 9.207 1.00 65.00 86 VAL A CA 1
ATOM 613 C C . VAL A 1 86 ? 25.266 -2.708 9.433 1.00 65.00 86 VAL A C 1
ATOM 615 O O . VAL A 1 86 ? 24.093 -2.620 9.068 1.00 65.00 86 VAL A O 1
ATOM 618 N N . PRO A 1 87 ? 25.893 -1.710 10.076 1.00 60.66 87 PRO A N 1
ATOM 619 C CA . PRO A 1 87 ? 25.198 -0.478 10.399 1.00 60.66 87 PRO A CA 1
ATOM 620 C C . PRO A 1 87 ? 24.599 0.143 9.133 1.00 60.66 87 PRO A C 1
ATOM 622 O O . PRO A 1 87 ? 25.321 0.338 8.159 1.00 60.66 87 PRO A O 1
ATOM 625 N N . ALA A 1 88 ? 23.306 0.475 9.151 1.00 60.81 88 ALA A N 1
ATOM 626 C CA . ALA A 1 88 ? 22.585 1.005 7.987 1.00 60.81 88 ALA A CA 1
ATOM 627 C C . ALA A 1 88 ? 23.189 2.311 7.420 1.00 60.81 88 ALA A C 1
ATOM 629 O O . ALA A 1 88 ? 22.945 2.682 6.282 1.00 60.81 88 ALA A O 1
ATOM 630 N N . TRP A 1 89 ? 24.036 3.012 8.180 1.00 62.72 89 TRP A N 1
ATOM 631 C CA . TRP A 1 89 ? 24.772 4.177 7.674 1.00 62.72 89 TRP A CA 1
ATOM 632 C C . TRP A 1 89 ? 25.985 3.815 6.792 1.00 62.72 89 TRP A C 1
ATOM 634 O O . TRP A 1 89 ? 26.482 4.673 6.068 1.00 62.72 89 TRP A O 1
ATOM 644 N N . LEU A 1 90 ? 26.487 2.574 6.850 1.00 68.44 90 LEU A N 1
ATOM 645 C CA . LEU A 1 90 ? 27.587 2.080 6.000 1.00 68.44 90 LEU A CA 1
ATOM 646 C C . LEU A 1 90 ? 27.095 1.529 4.665 1.00 68.44 90 LEU A C 1
ATOM 648 O O . LEU A 1 90 ? 27.833 1.517 3.682 1.00 68.44 90 LEU A O 1
ATOM 652 N N . VAL A 1 91 ? 25.874 1.020 4.662 1.00 66.75 91 VAL A N 1
ATOM 653 C CA . VAL A 1 91 ? 25.239 0.341 3.545 1.00 66.75 91 VAL A CA 1
ATOM 654 C C . VAL A 1 91 ? 23.865 0.969 3.453 1.00 66.75 91 VAL A C 1
ATOM 656 O O . VAL A 1 91 ? 23.071 0.771 4.355 1.00 66.75 91 VAL A O 1
ATOM 659 N N . ASP A 1 92 ? 23.633 1.808 2.447 1.00 65.19 92 ASP A N 1
ATOM 660 C CA . ASP A 1 92 ? 22.401 2.586 2.255 1.00 65.19 92 ASP A CA 1
ATOM 661 C C . ASP A 1 92 ? 21.184 1.654 2.057 1.00 65.19 92 ASP A C 1
ATOM 663 O O . ASP A 1 92 ? 20.727 1.399 0.943 1.00 65.19 92 ASP A O 1
ATOM 667 N N . LEU A 1 93 ? 20.731 1.063 3.162 1.00 69.94 93 LEU A N 1
ATOM 668 C CA . LEU A 1 93 ? 19.777 -0.038 3.263 1.00 69.94 93 LEU A CA 1
ATOM 669 C C . LEU A 1 93 ? 18.411 0.502 3.674 1.00 69.94 93 LEU A C 1
ATOM 671 O O . LEU A 1 93 ? 17.795 0.044 4.628 1.00 69.94 93 LEU A O 1
ATOM 675 N N . HIS A 1 94 ? 17.942 1.519 2.963 1.00 76.88 94 HIS A N 1
ATOM 676 C CA . HIS A 1 94 ? 16.527 1.852 3.017 1.00 76.88 94 HIS A CA 1
ATOM 677 C C . HIS A 1 94 ? 15.758 0.741 2.305 1.00 76.88 94 HIS A C 1
ATOM 679 O O . HIS A 1 94 ? 16.149 0.321 1.213 1.00 76.88 94 HIS A O 1
ATOM 685 N N . HIS A 1 95 ? 14.689 0.250 2.920 1.00 86.06 95 HIS A N 1
ATOM 686 C CA . HIS A 1 95 ? 13.860 -0.801 2.341 1.00 86.06 95 HIS A CA 1
ATOM 687 C C . HIS A 1 95 ? 12.432 -0.307 2.159 1.00 86.06 95 HIS A C 1
ATOM 689 O O . HIS A 1 95 ? 11.886 0.366 3.029 1.00 86.06 95 HIS A O 1
ATOM 695 N N . ALA A 1 96 ? 11.844 -0.590 0.997 1.00 91.69 96 ALA A N 1
ATOM 696 C CA . ALA A 1 96 ? 10.398 -0.524 0.833 1.00 91.69 96 ALA A CA 1
ATOM 697 C C . ALA A 1 96 ? 9.829 -1.866 1.262 1.00 91.69 96 ALA A C 1
ATOM 699 O O . ALA A 1 96 ? 10.231 -2.899 0.721 1.00 91.69 96 ALA A O 1
ATOM 700 N N . GLU A 1 97 ? 8.875 -1.851 2.171 1.00 93.94 97 GLU A N 1
ATOM 701 C CA . GLU A 1 97 ? 8.118 -3.023 2.581 1.00 93.94 97 GLU A CA 1
ATOM 702 C C . GLU A 1 97 ? 6.632 -2.763 2.349 1.00 93.94 97 GLU A C 1
ATOM 704 O O . GLU A 1 97 ? 6.187 -1.621 2.233 1.00 93.94 97 GLU A O 1
ATOM 709 N N . VAL A 1 98 ? 5.862 -3.836 2.227 1.00 95.38 98 VAL A N 1
ATOM 710 C CA . VAL A 1 98 ? 4.403 -3.799 2.166 1.00 95.38 98 VAL A CA 1
ATOM 711 C C . VAL A 1 98 ? 3.886 -4.795 3.184 1.00 95.38 98 VAL A C 1
ATOM 713 O O . VAL A 1 98 ? 4.332 -5.942 3.193 1.00 95.38 98 VAL A O 1
ATOM 716 N N . ALA A 1 99 ? 2.944 -4.363 4.013 1.00 95.75 99 ALA A N 1
ATOM 717 C CA . ALA A 1 99 ? 2.226 -5.228 4.937 1.00 95.75 99 ALA A CA 1
ATOM 718 C C . ALA A 1 99 ? 0.738 -5.296 4.581 1.00 95.75 99 ALA A C 1
ATOM 720 O O . ALA A 1 99 ? 0.164 -4.313 4.101 1.00 95.75 99 ALA A O 1
ATOM 721 N N . ALA A 1 100 ? 0.114 -6.441 4.852 1.00 95.88 100 ALA A N 1
ATOM 722 C CA . ALA A 1 100 ? -1.337 -6.550 4.944 1.00 95.88 100 ALA A CA 1
ATOM 723 C C . ALA A 1 100 ? -1.761 -6.577 6.406 1.00 95.88 100 ALA A C 1
ATOM 725 O O . ALA A 1 100 ? -1.276 -7.399 7.180 1.00 95.88 100 ALA A O 1
ATOM 726 N N . ILE A 1 101 ? -2.699 -5.709 6.767 1.00 95.62 101 ILE A N 1
ATOM 727 C CA . ILE A 1 101 ? -3.215 -5.575 8.128 1.00 95.62 101 ILE A CA 1
ATOM 728 C C . ILE A 1 101 ? -4.709 -5.876 8.109 1.00 95.62 101 ILE A C 1
ATOM 730 O O . ILE A 1 101 ? -5.462 -5.266 7.348 1.00 95.62 101 ILE A O 1
ATOM 734 N N . ASP A 1 102 ? -5.141 -6.811 8.949 1.00 95.19 102 ASP A N 1
ATOM 735 C CA . ASP A 1 102 ? -6.557 -7.081 9.186 1.00 95.19 102 ASP A CA 1
ATOM 736 C C . ASP A 1 102 ? -7.168 -5.906 9.956 1.00 95.19 102 ASP A C 1
ATOM 738 O O . ASP A 1 102 ? -6.745 -5.595 11.068 1.00 95.19 102 ASP A O 1
ATOM 742 N N . LEU A 1 103 ? -8.155 -5.218 9.377 1.00 93.06 103 LEU A N 1
ATOM 743 C CA . LEU A 1 103 ? -8.720 -4.021 10.004 1.00 93.06 103 LEU A CA 1
ATOM 744 C C . LEU A 1 103 ? -9.627 -4.329 11.201 1.00 93.06 103 LEU A C 1
ATOM 746 O O . LEU A 1 103 ? -9.961 -3.405 11.946 1.00 93.06 103 LEU A O 1
ATOM 750 N N . ASP A 1 104 ? -10.080 -5.576 11.370 1.00 91.19 104 ASP A N 1
ATOM 751 C CA . ASP A 1 104 ? -10.889 -6.011 12.513 1.00 91.19 104 ASP A CA 1
ATOM 752 C C . ASP A 1 104 ? -10.002 -6.332 13.713 1.00 91.19 104 ASP A C 1
ATOM 754 O O . ASP A 1 104 ? -10.193 -5.794 14.809 1.00 91.19 104 ASP A O 1
ATOM 758 N N . THR A 1 105 ? -9.015 -7.206 13.509 1.00 92.75 105 THR A N 1
ATOM 759 C CA . THR A 1 105 ? -8.137 -7.655 14.598 1.00 92.75 105 THR A CA 1
ATOM 760 C C . THR A 1 105 ? -6.984 -6.691 14.846 1.00 92.75 105 THR A C 1
ATOM 762 O O . THR A 1 105 ? -6.524 -6.595 15.984 1.00 92.75 105 THR A O 1
ATOM 765 N N . ARG A 1 106 ? -6.596 -5.908 13.827 1.00 92.44 106 ARG A N 1
ATOM 766 C CA . ARG A 1 106 ? -5.396 -5.051 13.781 1.00 92.44 106 ARG A CA 1
ATOM 767 C C . ARG A 1 106 ? -4.098 -5.852 13.819 1.00 92.44 106 ARG A C 1
ATOM 769 O O . ARG A 1 106 ? -3.067 -5.335 14.239 1.00 92.44 106 ARG A O 1
ATOM 776 N N . GLU A 1 107 ? -4.161 -7.108 13.397 1.00 92.19 107 GLU A N 1
ATOM 777 C CA . GLU A 1 107 ? -2.998 -7.978 13.280 1.00 92.19 107 GLU A CA 1
ATOM 778 C C . GLU A 1 107 ? -2.395 -7.859 11.877 1.00 92.19 107 GLU A C 1
ATOM 780 O O . GLU A 1 107 ? -3.110 -7.801 10.870 1.00 92.19 107 GLU A O 1
ATOM 785 N N . GLU A 1 108 ? -1.064 -7.839 11.818 1.00 93.38 108 GLU A N 1
ATOM 786 C CA . GLU A 1 108 ? -0.329 -7.998 10.568 1.00 93.38 108 GLU A CA 1
ATOM 787 C C . GLU A 1 108 ? -0.487 -9.444 10.081 1.00 93.38 108 GLU A C 1
ATOM 789 O O . GLU A 1 108 ? -0.168 -10.399 10.787 1.00 93.38 108 GLU A O 1
ATOM 794 N N . LEU A 1 109 ? -1.008 -9.607 8.868 1.00 95.19 109 LEU A N 1
ATOM 795 C CA . LEU A 1 109 ? -1.229 -10.909 8.245 1.00 95.19 109 LEU A CA 1
ATOM 796 C C . LEU A 1 109 ? 0.025 -11.409 7.533 1.00 95.19 109 LEU A C 1
ATOM 798 O O . LEU A 1 109 ? 0.343 -12.596 7.585 1.00 95.19 109 LEU A O 1
ATOM 802 N N . TRP A 1 110 ? 0.711 -10.501 6.844 1.00 96.31 110 TRP A N 1
ATOM 803 C CA . TRP A 1 110 ? 1.983 -10.748 6.181 1.00 96.31 110 TRP A CA 1
ATOM 804 C C . TRP A 1 110 ? 2.716 -9.433 5.931 1.00 96.31 110 TRP A C 1
ATOM 806 O O . TRP A 1 110 ? 2.116 -8.355 5.920 1.00 96.31 110 TRP A O 1
ATOM 816 N N . ARG A 1 111 ? 4.016 -9.560 5.660 1.00 94.62 111 ARG A N 1
ATOM 817 C CA . ARG A 1 111 ? 4.930 -8.476 5.306 1.00 94.62 111 ARG A CA 1
ATOM 818 C C . ARG A 1 111 ? 5.892 -8.942 4.231 1.00 94.62 111 ARG A C 1
ATOM 820 O O . ARG A 1 111 ? 6.367 -10.076 4.255 1.00 94.62 111 ARG A O 1
ATOM 827 N N . THR A 1 112 ? 6.186 -8.082 3.266 1.00 94.88 112 THR A N 1
ATOM 828 C CA . THR A 1 112 ? 7.061 -8.419 2.141 1.00 94.88 112 THR A CA 1
ATOM 829 C C . THR A 1 112 ? 7.929 -7.237 1.742 1.00 94.88 112 THR A C 1
ATOM 831 O O . THR A 1 112 ? 7.436 -6.135 1.506 1.00 94.88 112 THR A O 1
ATOM 834 N N . GLY A 1 113 ? 9.236 -7.480 1.627 1.00 93.25 113 GLY A N 1
ATOM 835 C CA . GLY A 1 113 ? 10.188 -6.508 1.095 1.00 93.25 113 GLY A CA 1
ATOM 836 C C . GLY A 1 113 ? 10.033 -6.347 -0.416 1.00 93.25 113 GLY A C 1
ATOM 837 O O . GLY A 1 113 ? 10.128 -7.317 -1.170 1.00 93.25 113 GLY A O 1
ATOM 838 N N . ILE A 1 114 ? 9.815 -5.115 -0.873 1.00 93.56 114 ILE A N 1
ATOM 839 C CA . ILE A 1 114 ? 9.622 -4.789 -2.286 1.00 93.56 114 ILE A CA 1
ATOM 840 C C . ILE A 1 114 ? 10.914 -4.279 -2.910 1.00 93.56 114 ILE A C 1
ATOM 842 O O . ILE A 1 114 ? 11.336 -4.827 -3.925 1.00 93.56 114 ILE A O 1
ATOM 846 N N . SER A 1 115 ? 11.597 -3.309 -2.319 1.00 90.88 115 SER A N 1
ATOM 847 C CA . SER A 1 115 ? 12.831 -2.773 -2.902 1.00 90.88 115 SER A CA 1
ATOM 848 C C . SER A 1 115 ? 13.830 -2.315 -1.854 1.00 90.88 115 SER A C 1
ATOM 850 O O . SER A 1 115 ? 13.536 -2.249 -0.662 1.00 90.88 115 SER A O 1
ATOM 852 N N . THR A 1 116 ? 15.050 -2.056 -2.315 1.00 86.19 116 THR A N 1
ATOM 853 C CA . THR A 1 116 ? 16.182 -1.627 -1.494 1.00 86.19 116 THR A CA 1
ATOM 854 C C . THR A 1 116 ? 16.812 -0.384 -2.114 1.00 86.19 116 THR A C 1
ATOM 856 O O . THR A 1 116 ? 16.930 -0.324 -3.337 1.00 86.19 116 THR A O 1
ATOM 859 N N . GLY A 1 117 ? 17.293 0.541 -1.294 1.00 80.62 117 GLY A N 1
ATOM 860 C CA . GLY A 1 117 ? 17.977 1.764 -1.707 1.00 80.62 117 GLY A CA 1
ATOM 861 C C . GLY A 1 117 ? 17.211 3.021 -1.307 1.00 80.62 117 GLY A C 1
ATOM 862 O O . GLY A 1 117 ? 16.021 2.989 -1.033 1.00 80.62 117 GLY A O 1
ATOM 863 N N . ARG A 1 118 ? 17.894 4.164 -1.273 1.00 69.44 118 ARG A N 1
ATOM 864 C CA . ARG A 1 118 ? 17.374 5.434 -0.738 1.00 69.44 118 ARG A CA 1
ATOM 865 C C . ARG A 1 118 ? 16.039 5.908 -1.342 1.00 69.44 118 ARG A C 1
ATOM 867 O O . ARG A 1 118 ? 15.258 6.569 -0.661 1.00 69.44 118 ARG A O 1
ATOM 874 N N . GLU A 1 119 ? 15.770 5.562 -2.597 1.00 75.25 119 GLU A N 1
ATOM 875 C CA . GLU A 1 119 ? 14.539 5.912 -3.327 1.00 75.25 119 GLU A CA 1
ATOM 876 C C . GLU A 1 119 ? 13.367 4.947 -3.036 1.00 75.25 119 GLU A C 1
ATOM 878 O O . GLU A 1 119 ? 12.242 5.161 -3.486 1.00 75.25 119 GLU A O 1
ATOM 883 N N . SER A 1 120 ? 13.588 3.896 -2.236 1.00 73.06 120 SER A N 1
ATOM 884 C CA . SER A 1 120 ? 12.601 2.850 -1.944 1.00 73.06 120 SER A CA 1
ATOM 885 C C . SER A 1 120 ? 11.440 3.313 -1.062 1.00 73.06 120 SER A C 1
ATOM 887 O O . SER A 1 120 ? 10.360 2.740 -1.130 1.00 73.06 120 SER A O 1
ATOM 889 N N . ARG A 1 121 ? 11.588 4.387 -0.276 1.00 73.31 121 ARG A N 1
ATOM 890 C CA . ARG A 1 121 ? 10.573 4.841 0.707 1.00 73.31 121 ARG A CA 1
ATOM 891 C C . ARG A 1 121 ? 9.211 5.245 0.117 1.00 73.31 121 ARG A C 1
ATOM 893 O O . ARG A 1 121 ? 8.315 5.644 0.850 1.00 73.31 121 ARG A O 1
ATOM 900 N N . GLN A 1 122 ? 9.067 5.201 -1.199 1.00 83.62 122 GLN A N 1
ATOM 901 C CA . GLN A 1 122 ? 7.991 5.821 -1.955 1.00 83.62 122 GLN A CA 1
ATOM 902 C C . GLN A 1 122 ? 7.090 4.816 -2.689 1.00 83.62 122 GLN A C 1
ATOM 904 O O . GLN A 1 122 ? 6.453 5.175 -3.680 1.00 83.62 122 GLN A O 1
ATOM 909 N N . ALA A 1 123 ? 7.019 3.571 -2.216 1.00 92.75 123 ALA A N 1
ATOM 910 C CA . ALA A 1 123 ? 6.076 2.588 -2.742 1.00 92.75 123 ALA A CA 1
ATOM 911 C C . ALA A 1 123 ? 4.619 3.030 -2.518 1.00 92.75 123 ALA A C 1
ATOM 913 O O . ALA A 1 123 ? 4.298 3.605 -1.482 1.00 92.75 123 ALA A O 1
ATOM 914 N N . VAL A 1 124 ? 3.733 2.761 -3.472 1.00 93.75 124 VAL A N 1
ATOM 915 C CA . VAL A 1 124 ? 2.308 3.125 -3.411 1.00 93.75 124 VAL A CA 1
ATOM 916 C C . VAL A 1 124 ? 1.446 1.952 -3.833 1.00 93.75 124 VAL A C 1
ATOM 918 O O . VAL A 1 124 ? 1.813 1.216 -4.753 1.00 93.75 124 VAL A O 1
ATOM 921 N N . VAL A 1 125 ? 0.288 1.777 -3.198 1.00 96.44 125 VAL A N 1
ATOM 922 C CA . VAL A 1 125 ? -0.693 0.807 -3.691 1.00 96.44 125 VAL A CA 1
ATOM 923 C C . VAL A 1 125 ? -1.455 1.425 -4.851 1.00 96.44 125 VAL A C 1
ATOM 925 O O . VAL A 1 125 ? -2.186 2.395 -4.686 1.00 96.44 125 VAL A O 1
ATOM 928 N N . VAL A 1 126 ? -1.290 0.846 -6.037 1.00 96.88 126 VAL A N 1
ATOM 929 C CA . VAL A 1 126 ? -2.002 1.278 -7.240 1.00 96.88 126 VAL A CA 1
ATOM 930 C C . VAL A 1 126 ? -3.425 0.735 -7.220 1.00 96.88 126 VAL A C 1
ATOM 932 O O . VAL A 1 126 ? -4.370 1.474 -7.473 1.00 96.88 126 VAL A O 1
ATOM 935 N N . ALA A 1 127 ? -3.581 -0.556 -6.918 1.00 97.56 127 ALA A N 1
ATOM 936 C CA . ALA A 1 127 ? -4.879 -1.208 -6.816 1.00 97.56 127 ALA A CA 1
ATOM 937 C C . ALA A 1 127 ? -4.801 -2.491 -5.979 1.00 97.56 127 ALA A C 1
ATOM 939 O O . ALA A 1 127 ? -3.732 -3.085 -5.824 1.00 97.56 127 ALA A O 1
ATOM 940 N N . VAL A 1 128 ? -5.953 -2.954 -5.498 1.00 98.19 128 VAL A N 1
ATOM 941 C CA . VAL A 1 128 ? -6.104 -4.249 -4.825 1.00 98.19 128 VAL A CA 1
ATOM 942 C C . VAL A 1 128 ? -7.307 -4.963 -5.441 1.00 98.19 128 VAL A C 1
ATOM 944 O O . VAL A 1 128 ? -8.396 -4.394 -5.510 1.00 98.19 128 VAL A O 1
ATOM 947 N N . GLY A 1 129 ? -7.084 -6.170 -5.956 1.00 97.75 129 GLY A N 1
ATOM 948 C CA . GLY A 1 129 ? -8.129 -7.075 -6.434 1.00 97.75 129 GLY A CA 1
ATOM 949 C C . GLY A 1 129 ? -8.566 -8.071 -5.356 1.00 97.75 129 GLY A C 1
ATOM 950 O O . GLY A 1 129 ? -8.304 -7.879 -4.170 1.00 97.75 129 GLY A O 1
ATOM 951 N N . ASP A 1 130 ? -9.219 -9.154 -5.770 1.00 97.69 130 ASP A N 1
ATOM 952 C CA . ASP A 1 130 ? -9.652 -10.242 -4.885 1.00 97.69 130 ASP A CA 1
ATOM 953 C C . ASP A 1 130 ? -8.500 -11.197 -4.520 1.00 97.69 130 ASP A C 1
ATOM 955 O O . ASP A 1 130 ? -8.551 -11.903 -3.512 1.00 97.69 130 ASP A O 1
ATOM 959 N N . ARG A 1 131 ? -7.465 -11.269 -5.363 1.00 98.38 131 ARG A N 1
ATOM 960 C CA . ARG A 1 131 ? -6.333 -12.200 -5.249 1.00 98.38 131 ARG A CA 1
ATOM 961 C C . ARG A 1 131 ? -4.983 -11.511 -5.297 1.00 98.38 131 ARG A C 1
ATOM 963 O O . ARG A 1 131 ? -4.032 -12.068 -4.762 1.00 98.38 131 ARG A O 1
ATOM 970 N N . LEU A 1 132 ? -4.875 -10.363 -5.962 1.00 98.62 132 LEU A N 1
ATOM 971 C CA . LEU A 1 132 ? -3.600 -9.684 -6.181 1.00 98.62 132 LEU A CA 1
ATOM 972 C C . LEU A 1 132 ? -3.619 -8.248 -5.653 1.00 98.62 132 LEU A C 1
ATOM 974 O O . LEU A 1 132 ? -4.604 -7.527 -5.804 1.00 98.62 132 LEU A O 1
ATOM 978 N N . ALA A 1 133 ? -2.493 -7.812 -5.095 1.00 98.44 133 ALA A N 1
ATOM 979 C CA . ALA A 1 133 ? -2.218 -6.409 -4.804 1.00 98.44 133 ALA A CA 1
ATOM 980 C C . ALA A 1 133 ? -1.175 -5.866 -5.787 1.00 98.44 133 ALA A C 1
ATOM 982 O O . ALA A 1 133 ? -0.178 -6.525 -6.082 1.00 98.44 133 ALA A O 1
ATOM 983 N N . TYR A 1 134 ? -1.397 -4.654 -6.284 1.00 98.38 134 TYR A N 1
ATOM 984 C CA . TYR A 1 134 ? -0.543 -3.989 -7.262 1.00 98.38 134 TYR A CA 1
ATOM 985 C C . TYR A 1 134 ? 0.140 -2.806 -6.589 1.00 98.38 134 TYR A C 1
ATOM 987 O O . TYR A 1 134 ? -0.521 -1.836 -6.218 1.00 98.38 134 TYR A O 1
ATOM 995 N N . VAL A 1 135 ? 1.458 -2.882 -6.431 1.00 97.81 135 VAL A N 1
ATOM 996 C CA . VAL A 1 135 ? 2.263 -1.877 -5.729 1.00 97.81 135 VAL A CA 1
ATOM 997 C C . VAL A 1 135 ? 3.313 -1.333 -6.682 1.00 97.81 135 VAL A C 1
ATOM 999 O O . VAL A 1 135 ? 4.049 -2.106 -7.290 1.00 97.81 135 VAL A O 1
ATOM 1002 N N . ALA A 1 136 ? 3.394 -0.015 -6.826 1.00 96.06 136 ALA A N 1
ATOM 1003 C CA . ALA A 1 136 ? 4.391 0.632 -7.671 1.00 96.06 136 ALA A CA 1
ATOM 1004 C C . ALA A 1 136 ? 5.436 1.360 -6.825 1.00 96.06 136 ALA A C 1
ATOM 1006 O O . ALA A 1 136 ? 5.097 2.029 -5.852 1.00 96.06 136 ALA A O 1
ATOM 1007 N N . ASP A 1 137 ? 6.702 1.257 -7.212 1.00 94.38 137 ASP A N 1
ATOM 1008 C CA . ASP A 1 137 ? 7.817 1.995 -6.622 1.00 94.38 137 ASP A CA 1
ATOM 1009 C C . ASP A 1 137 ? 8.781 2.503 -7.712 1.00 94.38 137 ASP A C 1
ATOM 1011 O O . ASP A 1 137 ? 8.479 2.462 -8.908 1.00 94.38 137 ASP A O 1
ATOM 1015 N N . HIS A 1 138 ? 9.952 3.004 -7.312 1.00 92.19 138 HIS A N 1
ATOM 1016 C CA . HIS A 1 138 ? 10.987 3.477 -8.239 1.00 92.19 138 HIS A CA 1
ATOM 1017 C C . HIS A 1 138 ? 11.557 2.367 -9.148 1.00 92.19 138 HIS A C 1
ATOM 1019 O O . HIS A 1 138 ? 12.149 2.665 -10.179 1.00 92.19 138 HIS A O 1
ATOM 1025 N N . LEU A 1 139 ? 11.363 1.082 -8.823 1.00 94.00 139 LEU A N 1
ATOM 1026 C CA . LEU A 1 139 ? 11.736 -0.048 -9.681 1.00 94.00 139 LEU A CA 1
ATOM 1027 C C . LEU A 1 139 ? 10.595 -0.485 -10.614 1.00 94.00 139 LEU A C 1
ATOM 1029 O O . LEU A 1 139 ? 10.796 -1.369 -11.451 1.00 94.00 139 LEU A O 1
ATOM 1033 N N . GLY A 1 140 ? 9.423 0.143 -10.516 1.00 95.31 140 GLY A N 1
ATOM 1034 C CA . GLY A 1 140 ? 8.249 -0.104 -11.345 1.00 95.31 140 GLY A CA 1
ATOM 1035 C C . GLY A 1 140 ? 7.139 -0.844 -10.597 1.00 95.31 140 GLY A C 1
ATOM 1036 O O . GLY A 1 140 ? 6.990 -0.712 -9.388 1.00 95.31 140 GLY A O 1
ATOM 1037 N N . LEU A 1 141 ? 6.323 -1.610 -11.325 1.00 97.44 141 LEU A N 1
ATOM 1038 C CA . LEU A 1 141 ? 5.187 -2.332 -10.746 1.00 97.44 141 LEU A CA 1
ATOM 1039 C C . LEU A 1 141 ? 5.604 -3.703 -10.201 1.00 97.44 141 LEU A C 1
ATOM 1041 O O . LEU A 1 141 ? 6.164 -4.528 -10.930 1.00 97.44 141 LEU A O 1
ATOM 1045 N N . ALA A 1 142 ? 5.267 -3.963 -8.942 1.00 97.94 142 ALA A N 1
ATOM 1046 C CA . ALA A 1 142 ? 5.263 -5.269 -8.303 1.00 97.94 142 ALA A CA 1
ATOM 1047 C C . ALA A 1 142 ? 3.816 -5.743 -8.101 1.00 97.94 142 ALA A C 1
ATOM 1049 O O . ALA A 1 142 ? 2.939 -4.971 -7.718 1.00 97.94 142 ALA A O 1
ATOM 1050 N N . VAL A 1 143 ? 3.575 -7.028 -8.347 1.00 98.38 143 VAL A N 1
ATOM 1051 C CA . VAL A 1 143 ? 2.287 -7.679 -8.102 1.00 98.38 143 VAL A CA 1
ATOM 1052 C C . VAL A 1 143 ? 2.492 -8.746 -7.044 1.00 98.38 143 VAL A C 1
ATOM 1054 O O . VAL A 1 143 ? 3.359 -9.609 -7.197 1.00 98.38 143 VAL A O 1
ATOM 1057 N N . LEU A 1 144 ? 1.720 -8.649 -5.969 1.00 98.62 144 LEU A N 1
ATOM 1058 C CA . LEU A 1 144 ? 1.792 -9.522 -4.809 1.00 98.62 144 LEU A CA 1
ATOM 1059 C C . LEU A 1 144 ? 0.557 -10.420 -4.771 1.00 98.62 144 LEU A C 1
ATOM 1061 O O . LEU A 1 144 ? -0.542 -9.969 -5.099 1.00 98.62 144 LEU A O 1
ATOM 1065 N N . ASP A 1 145 ? 0.725 -11.662 -4.334 1.00 98.50 145 ASP A N 1
ATOM 1066 C CA . ASP A 1 145 ? -0.388 -12.501 -3.900 1.00 98.50 145 ASP A CA 1
ATOM 1067 C C . ASP A 1 145 ? -0.979 -11.917 -2.608 1.00 98.50 145 ASP A C 1
ATOM 1069 O O . ASP A 1 145 ? -0.282 -11.741 -1.612 1.00 98.50 145 ASP A O 1
ATOM 1073 N N . LEU A 1 146 ? -2.270 -11.590 -2.617 1.00 98.25 146 LEU A N 1
ATOM 1074 C CA . LEU A 1 146 ? -2.940 -10.924 -1.499 1.00 98.25 146 LEU A CA 1
ATOM 1075 C C . LEU A 1 146 ? -3.015 -11.806 -0.244 1.00 98.25 146 LEU A C 1
ATOM 1077 O O . LEU A 1 146 ? -3.141 -11.290 0.867 1.00 98.25 146 LEU A O 1
ATOM 1081 N N . ARG A 1 147 ? -2.961 -13.132 -0.396 1.00 98.00 147 ARG A N 1
ATOM 1082 C CA . ARG A 1 147 ? -3.076 -14.085 0.711 1.00 98.00 147 ARG A CA 1
ATOM 1083 C C . ARG A 1 147 ? -1.733 -14.337 1.382 1.00 98.00 147 ARG A C 1
ATOM 1085 O O . ARG A 1 147 ? -1.713 -14.471 2.603 1.00 98.00 147 ARG A O 1
ATOM 1092 N N . THR A 1 148 ? -0.650 -14.454 0.615 1.00 97.94 148 THR A N 1
ATOM 1093 C CA . THR A 1 148 ? 0.678 -14.792 1.162 1.00 97.94 148 THR A CA 1
ATOM 1094 C C . THR A 1 148 ? 1.633 -13.606 1.257 1.00 97.94 148 THR A C 1
ATOM 1096 O O . THR A 1 148 ? 2.592 -13.676 2.019 1.00 97.94 148 THR A O 1
ATOM 1099 N N . GLY A 1 149 ? 1.387 -12.534 0.502 1.00 97.75 149 GLY A N 1
ATOM 1100 C CA . GLY A 1 149 ? 2.309 -11.411 0.329 1.00 97.75 149 GLY A CA 1
ATOM 1101 C C . GLY A 1 149 ? 3.384 -11.650 -0.735 1.00 97.75 149 GLY A C 1
ATOM 1102 O O . GLY A 1 149 ? 4.080 -10.713 -1.121 1.00 97.75 149 GLY A O 1
ATOM 1103 N N . ASP A 1 150 ? 3.508 -12.871 -1.268 1.00 98.00 150 ASP A N 1
ATOM 1104 C CA . ASP A 1 150 ? 4.583 -13.220 -2.199 1.00 98.00 150 ASP A CA 1
ATOM 1105 C C . ASP A 1 150 ? 4.533 -12.378 -3.479 1.00 98.00 150 ASP A C 1
ATOM 1107 O O . ASP A 1 150 ? 3.484 -12.221 -4.106 1.00 98.00 150 ASP A O 1
ATOM 1111 N N . VAL A 1 151 ? 5.691 -11.893 -3.935 1.00 97.81 151 VAL A N 1
ATOM 1112 C CA . VAL A 1 151 ? 5.801 -11.195 -5.224 1.00 97.81 151 VAL A CA 1
ATOM 1113 C C . VAL A 1 151 ? 5.675 -12.210 -6.362 1.00 97.81 151 VAL A C 1
ATOM 1115 O O . VAL A 1 151 ? 6.617 -12.946 -6.659 1.00 97.81 151 VAL A O 1
ATOM 1118 N N . VAL A 1 152 ? 4.525 -12.227 -7.038 1.00 98.50 152 VAL A N 1
ATOM 1119 C CA . VAL A 1 152 ? 4.238 -13.158 -8.145 1.00 98.50 152 VAL A CA 1
ATOM 1120 C C . VAL A 1 152 ? 4.746 -12.655 -9.495 1.00 98.50 152 VAL A C 1
ATOM 1122 O O . VAL A 1 152 ? 5.051 -13.455 -10.380 1.00 98.50 152 VAL A O 1
ATOM 1125 N N . ALA A 1 153 ? 4.853 -11.336 -9.672 1.00 97.94 153 ALA A N 1
ATOM 1126 C CA . ALA A 1 153 ? 5.406 -10.719 -10.873 1.00 97.94 153 ALA A CA 1
ATOM 1127 C C . ALA A 1 153 ? 5.971 -9.326 -10.567 1.00 97.94 153 ALA A C 1
ATOM 1129 O O . ALA A 1 153 ? 5.504 -8.634 -9.662 1.00 97.94 153 ALA A O 1
ATOM 1130 N N . ARG A 1 154 ? 6.971 -8.889 -11.339 1.00 97.50 154 ARG A N 1
ATOM 1131 C CA . ARG A 1 154 ? 7.536 -7.537 -11.229 1.00 97.50 154 ARG A CA 1
ATOM 1132 C C . ARG A 1 154 ? 8.153 -7.065 -12.535 1.00 97.50 154 ARG A C 1
ATOM 1134 O O . ARG A 1 154 ? 8.882 -7.833 -13.162 1.00 97.50 154 ARG A O 1
ATOM 1141 N N . GLY A 1 155 ? 7.936 -5.796 -12.886 1.00 95.38 155 GLY A N 1
ATOM 1142 C CA . GLY A 1 155 ? 8.591 -5.124 -14.013 1.00 95.38 155 GLY A CA 1
ATOM 1143 C C . GLY A 1 155 ? 8.571 -5.979 -15.281 1.00 95.38 155 GLY A C 1
ATOM 1144 O O . GLY A 1 155 ? 7.508 -6.373 -15.756 1.00 95.38 155 GLY A O 1
ATOM 1145 N N . ALA A 1 156 ? 9.749 -6.350 -15.789 1.00 96.00 156 ALA A N 1
ATOM 1146 C CA . ALA A 1 156 ? 9.868 -7.185 -16.988 1.00 96.00 156 ALA A CA 1
ATOM 1147 C C . ALA A 1 156 ? 9.315 -8.617 -16.863 1.00 96.00 156 ALA A C 1
ATOM 1149 O O . ALA A 1 156 ? 9.106 -9.272 -17.884 1.00 96.00 156 ALA A O 1
ATOM 1150 N N . GLY A 1 157 ? 9.070 -9.106 -15.646 1.00 96.81 157 GLY A N 1
ATOM 1151 C CA . GLY A 1 157 ? 8.415 -10.388 -15.387 1.00 96.81 157 GLY A CA 1
ATOM 1152 C C . GLY A 1 157 ? 6.898 -10.377 -15.610 1.00 96.81 157 GLY A C 1
ATOM 1153 O O . GLY A 1 157 ? 6.292 -11.444 -15.644 1.00 96.81 157 GLY A O 1
ATOM 1154 N N . LEU A 1 158 ? 6.274 -9.206 -15.783 1.00 97.19 158 LEU A N 1
ATOM 1155 C CA . LEU A 1 158 ? 4.857 -9.094 -16.140 1.00 97.19 158 LEU A CA 1
ATOM 1156 C C . LEU A 1 158 ? 4.658 -9.453 -17.616 1.00 97.19 158 LEU A C 1
ATOM 1158 O O . LEU A 1 158 ? 5.228 -8.819 -18.514 1.00 97.19 158 LEU A O 1
ATOM 1162 N N . ALA A 1 159 ? 3.829 -10.465 -17.876 1.00 97.50 159 ALA A N 1
ATOM 1163 C CA . ALA A 1 159 ? 3.525 -10.898 -19.234 1.00 97.50 159 ALA A CA 1
ATOM 1164 C C . ALA A 1 159 ? 2.900 -9.736 -20.024 1.00 97.50 159 ALA A C 1
ATOM 1166 O O . ALA A 1 159 ? 2.045 -9.023 -19.516 1.00 97.50 159 ALA A O 1
ATOM 1167 N N . GLY A 1 160 ? 3.346 -9.512 -21.261 1.00 96.94 160 GLY A N 1
ATOM 1168 C CA . GLY A 1 160 ? 2.888 -8.396 -22.100 1.00 96.94 160 GLY A CA 1
ATOM 1169 C C . GLY A 1 160 ? 3.583 -7.051 -21.841 1.00 96.94 160 GLY A C 1
ATOM 1170 O O . GLY A 1 160 ? 3.749 -6.291 -22.790 1.00 96.94 160 GLY A O 1
ATOM 1171 N N . LEU A 1 161 ? 4.065 -6.778 -20.620 1.00 95.94 161 LEU A N 1
ATOM 1172 C CA . LEU A 1 161 ? 4.849 -5.570 -20.320 1.00 95.94 161 LEU A CA 1
ATOM 1173 C C . LEU A 1 161 ? 6.319 -5.762 -20.736 1.00 95.94 161 LEU A C 1
ATOM 1175 O O . LEU A 1 161 ? 6.889 -4.939 -21.458 1.00 95.94 161 LEU A O 1
ATOM 1179 N N . GLY A 1 162 ? 6.911 -6.896 -20.336 1.00 94.38 162 GLY A N 1
ATOM 1180 C CA . GLY A 1 162 ? 8.270 -7.296 -20.707 1.00 94.38 162 GLY A CA 1
ATOM 1181 C C . GLY A 1 162 ? 9.314 -6.197 -20.472 1.00 94.38 162 GLY A C 1
ATOM 1182 O O . GLY A 1 162 ? 9.177 -5.350 -19.596 1.00 94.38 162 GLY A O 1
ATOM 1183 N N . GLY A 1 163 ? 10.364 -6.162 -21.294 1.00 95.00 163 GLY A N 1
ATOM 1184 C CA . GLY A 1 163 ? 11.430 -5.156 -21.178 1.00 95.00 163 GLY A CA 1
ATOM 1185 C C . GLY A 1 163 ? 11.028 -3.711 -21.513 1.00 95.00 163 GLY A C 1
ATOM 1186 O O . GLY A 1 163 ? 11.895 -2.847 -21.508 1.00 95.00 163 GLY A O 1
ATOM 1187 N N . ALA A 1 164 ? 9.760 -3.443 -21.844 1.00 94.25 164 ALA A N 1
ATOM 1188 C CA . ALA A 1 164 ? 9.260 -2.094 -22.116 1.00 94.25 164 ALA A CA 1
ATOM 1189 C C . ALA A 1 164 ? 8.642 -1.419 -20.878 1.00 94.25 164 ALA A C 1
ATOM 1191 O O . ALA A 1 164 ? 8.135 -0.303 -20.997 1.00 94.25 164 ALA A O 1
ATOM 1192 N N . TYR A 1 165 ? 8.660 -2.076 -19.712 1.00 95.81 165 TYR A N 1
ATOM 1193 C CA . TYR A 1 165 ? 8.202 -1.475 -18.461 1.00 95.81 165 TYR A CA 1
ATOM 1194 C C . TYR A 1 165 ? 8.998 -0.207 -18.117 1.00 95.81 165 TYR A C 1
ATOM 1196 O O . TYR A 1 165 ? 10.165 -0.070 -18.486 1.00 95.81 165 TYR A O 1
ATOM 1204 N N . LEU A 1 166 ? 8.365 0.708 -17.384 1.00 95.12 166 LEU A N 1
ATOM 1205 C CA . LEU A 1 166 ? 9.035 1.872 -16.812 1.00 95.12 166 LEU A CA 1
ATOM 1206 C C . LEU A 1 166 ? 9.321 1.627 -15.330 1.00 95.12 166 LEU A C 1
ATOM 1208 O O . LEU A 1 166 ? 8.431 1.252 -14.563 1.00 95.12 166 LEU A O 1
ATOM 1212 N N . ALA A 1 167 ? 10.575 1.838 -14.936 1.00 94.00 167 ALA A N 1
ATOM 1213 C CA . ALA A 1 167 ? 11.006 1.858 -13.543 1.00 94.00 167 ALA A CA 1
ATOM 1214 C C . ALA A 1 167 ? 10.674 3.232 -12.942 1.00 94.00 167 ALA A C 1
ATOM 1216 O O . ALA A 1 167 ? 11.534 4.089 -12.782 1.00 94.00 167 ALA A O 1
ATOM 1217 N N . SER A 1 168 ? 9.382 3.479 -12.753 1.00 91.88 168 SER A N 1
ATOM 1218 C CA . SER A 1 168 ? 8.864 4.689 -12.127 1.00 91.88 168 SER A CA 1
ATOM 1219 C C . SER A 1 168 ? 7.489 4.401 -11.554 1.00 91.88 168 SER A C 1
ATOM 1221 O O . SER A 1 168 ? 6.656 3.775 -12.209 1.00 91.88 168 SER A O 1
ATOM 1223 N N . ARG A 1 169 ? 7.224 4.920 -10.359 1.00 90.81 169 ARG A N 1
ATOM 1224 C CA . ARG A 1 169 ? 5.910 4.844 -9.727 1.00 90.81 169 ARG A CA 1
ATOM 1225 C C . ARG A 1 169 ? 4.823 5.497 -10.581 1.00 90.81 169 ARG A C 1
ATOM 1227 O O . ARG A 1 169 ? 3.724 4.962 -10.683 1.00 90.81 169 ARG A O 1
ATOM 1234 N N . THR A 1 170 ? 5.111 6.660 -11.164 1.00 90.38 170 THR A N 1
ATOM 1235 C CA . THR A 1 170 ? 4.109 7.505 -11.839 1.00 90.38 170 THR A CA 1
ATOM 1236 C C . THR A 1 170 ? 3.654 6.936 -13.182 1.00 90.38 170 THR A C 1
ATOM 1238 O O . THR A 1 170 ? 2.637 7.365 -13.725 1.00 90.38 170 THR A O 1
ATOM 1241 N N . ALA A 1 171 ? 4.344 5.908 -13.684 1.00 94.62 171 ALA A N 1
ATOM 1242 C CA . ALA A 1 171 ? 3.970 5.192 -14.895 1.00 94.62 171 ALA A CA 1
ATOM 1243 C C . ALA A 1 171 ? 2.749 4.269 -14.720 1.00 94.62 171 ALA A C 1
ATOM 1245 O O . ALA A 1 171 ? 2.291 3.696 -15.711 1.00 94.62 171 ALA A O 1
ATOM 1246 N N . TYR A 1 172 ? 2.224 4.111 -13.499 1.00 96.12 172 TYR A N 1
ATOM 1247 C CA . TYR A 1 172 ? 1.130 3.193 -13.182 1.00 96.12 172 TYR A CA 1
ATOM 1248 C C . TYR A 1 172 ? -0.021 3.912 -12.471 1.00 96.12 172 TYR A C 1
ATOM 1250 O O . TYR A 1 172 ? 0.200 4.742 -11.592 1.00 96.12 172 TYR A O 1
ATOM 1258 N N . ALA A 1 173 ? -1.262 3.573 -12.823 1.00 96.69 173 ALA A N 1
ATOM 1259 C CA . ALA A 1 173 ? -2.459 4.072 -12.144 1.00 96.69 173 ALA A CA 1
ATOM 1260 C C . ALA A 1 173 ? -3.601 3.051 -12.200 1.00 96.69 173 ALA A C 1
ATOM 1262 O O . ALA A 1 173 ? -3.569 2.117 -13.001 1.00 96.69 173 ALA A O 1
ATOM 1263 N N . TYR A 1 174 ? -4.627 3.237 -11.371 1.00 97.25 174 TYR A N 1
ATOM 1264 C CA . TYR A 1 174 ? -5.851 2.443 -11.434 1.00 97.25 174 TYR A CA 1
ATOM 1265 C C . TYR A 1 174 ? -6.918 3.122 -12.291 1.00 97.25 174 TYR A C 1
ATOM 1267 O O . TYR A 1 174 ? -7.236 4.299 -12.112 1.00 97.25 174 TYR A O 1
ATOM 1275 N N . ASP A 1 175 ? -7.496 2.349 -13.204 1.00 97.44 175 ASP A N 1
ATOM 1276 C CA . ASP A 1 175 ? -8.661 2.715 -13.990 1.00 97.44 175 ASP A CA 1
ATOM 1277 C C . ASP A 1 175 ? -9.902 1.999 -13.451 1.00 97.44 175 ASP A C 1
ATOM 1279 O O . ASP A 1 175 ? -10.042 0.780 -13.581 1.00 97.44 175 ASP A O 1
ATOM 1283 N N . ALA A 1 176 ? -10.808 2.767 -12.846 1.00 95.69 176 ALA A N 1
ATOM 1284 C CA . ALA A 1 176 ? -12.033 2.238 -12.261 1.00 95.69 176 ALA A CA 1
ATOM 1285 C C . ALA A 1 176 ? -13.063 1.779 -13.308 1.00 95.69 176 ALA A C 1
ATOM 1287 O O . ALA A 1 176 ? -13.810 0.842 -13.026 1.00 95.69 176 ALA A O 1
ATOM 1288 N N . ASP A 1 177 ? -13.093 2.397 -14.495 1.00 96.31 177 ASP A N 1
ATOM 1289 C CA . ASP A 1 177 ? -14.048 2.051 -15.556 1.00 96.31 177 ASP A CA 1
ATOM 1290 C C . ASP A 1 177 ? -13.698 0.684 -16.157 1.00 96.31 177 ASP A C 1
ATOM 1292 O O . ASP A 1 177 ? -14.568 -0.155 -16.383 1.00 96.31 177 ASP A O 1
ATOM 1296 N N . GLU A 1 178 ? -12.402 0.447 -16.368 1.00 96.38 178 GLU A N 1
ATOM 1297 C CA . GLU A 1 178 ? -11.873 -0.809 -16.915 1.00 96.38 178 GLU A CA 1
ATOM 1298 C C . GLU A 1 178 ? -11.589 -1.861 -15.833 1.00 96.38 178 GLU A C 1
ATOM 1300 O O . GLU A 1 178 ? -11.300 -3.015 -16.153 1.00 96.38 178 GLU A O 1
ATOM 1305 N N . ARG A 1 179 ? -11.640 -1.469 -14.551 1.00 97.69 179 ARG A N 1
ATOM 1306 C CA . ARG A 1 179 ? -11.181 -2.271 -13.405 1.00 97.69 179 ARG A CA 1
ATOM 1307 C C . ARG A 1 179 ? -9.814 -2.901 -13.681 1.00 97.69 179 ARG A C 1
ATOM 1309 O O . ARG A 1 179 ? -9.639 -4.122 -13.620 1.00 97.69 179 ARG A O 1
ATOM 1316 N N . ALA A 1 180 ? -8.850 -2.050 -14.012 1.00 98.38 180 ALA A N 1
ATOM 1317 C CA . ALA A 1 180 ? -7.517 -2.461 -14.429 1.00 98.38 180 ALA A CA 1
ATOM 1318 C C . ALA A 1 180 ? -6.443 -1.497 -13.920 1.00 98.38 180 ALA A C 1
ATOM 1320 O O . ALA A 1 180 ? -6.679 -0.298 -13.777 1.00 98.38 180 ALA A O 1
ATOM 1321 N N . VAL A 1 181 ? -5.234 -2.011 -13.705 1.00 98.31 181 VAL A N 1
ATOM 1322 C CA . VAL A 1 181 ? -4.037 -1.176 -13.595 1.00 98.31 181 VAL A CA 1
ATOM 1323 C C . VAL A 1 181 ? -3.595 -0.795 -14.999 1.00 98.31 181 VAL A C 1
ATOM 1325 O O . VAL A 1 181 ? -3.306 -1.660 -15.824 1.00 98.31 181 VAL A O 1
ATOM 1328 N N . VAL A 1 182 ? -3.536 0.499 -15.284 1.00 98.44 182 VAL A N 1
ATOM 1329 C CA . VAL A 1 182 ? -2.983 1.023 -16.532 1.00 98.44 182 VAL A CA 1
ATOM 1330 C C . VAL A 1 182 ? -1.503 1.341 -16.359 1.00 98.44 182 VAL A C 1
ATOM 1332 O O . VAL A 1 182 ? -1.082 1.820 -15.307 1.00 98.44 182 VAL A O 1
ATOM 1335 N N . ALA A 1 183 ? -0.715 1.058 -17.392 1.00 97.56 183 ALA A N 1
ATOM 1336 C CA . ALA A 1 183 ? 0.734 1.223 -17.392 1.00 97.56 183 ALA A CA 1
ATOM 1337 C C . ALA A 1 183 ? 1.201 1.960 -18.651 1.00 97.56 183 ALA A C 1
ATOM 1339 O O . ALA A 1 183 ? 0.841 1.569 -19.763 1.00 97.56 183 ALA A O 1
ATOM 1340 N N . LEU A 1 184 ? 2.035 2.987 -18.484 1.00 97.06 184 LEU A N 1
ATOM 1341 C CA . LEU A 1 184 ? 2.767 3.630 -19.572 1.00 97.06 184 LEU A CA 1
ATOM 1342 C C . LEU A 1 184 ? 4.075 2.871 -19.817 1.00 97.06 184 LEU A C 1
ATOM 1344 O O . LEU A 1 184 ? 4.839 2.606 -18.891 1.00 97.06 184 LEU A O 1
ATOM 1348 N N . THR A 1 185 ? 4.341 2.506 -21.068 1.00 96.88 185 THR A N 1
ATOM 1349 C CA . THR A 1 185 ? 5.588 1.831 -21.448 1.00 96.88 185 THR A CA 1
ATOM 1350 C C . THR A 1 185 ? 6.651 2.834 -21.883 1.00 96.88 185 THR A C 1
ATOM 1352 O O . THR A 1 185 ? 6.349 3.954 -22.295 1.00 96.88 185 THR A O 1
ATOM 1355 N N . ALA A 1 186 ? 7.912 2.397 -21.923 1.00 94.44 186 ALA A N 1
ATOM 1356 C CA . ALA A 1 186 ? 9.030 3.177 -22.459 1.00 94.44 186 ALA A CA 1
ATOM 1357 C C . ALA A 1 186 ? 8.866 3.571 -23.943 1.00 94.44 186 ALA A C 1
ATOM 1359 O O . ALA A 1 186 ? 9.625 4.388 -24.459 1.00 94.44 186 ALA A O 1
ATOM 1360 N N . ARG A 1 187 ? 7.889 2.985 -24.647 1.00 95.06 187 ARG A N 1
ATOM 1361 C CA . ARG A 1 187 ? 7.547 3.308 -26.041 1.00 95.06 187 ARG A CA 1
ATOM 1362 C C . ARG A 1 187 ? 6.368 4.279 -26.165 1.00 95.06 187 ARG A C 1
ATOM 1364 O O . ARG A 1 187 ? 5.963 4.580 -27.283 1.00 95.06 187 ARG A O 1
ATOM 1371 N N . GLY A 1 188 ? 5.806 4.752 -25.050 1.00 95.31 188 GLY A N 1
ATOM 1372 C CA . GLY A 1 188 ? 4.623 5.620 -25.034 1.00 95.31 188 GLY A CA 1
ATOM 1373 C C . GLY A 1 188 ? 3.298 4.883 -25.272 1.00 95.31 188 GLY A C 1
ATOM 1374 O O . GLY A 1 188 ? 2.269 5.510 -25.545 1.00 95.31 188 GLY A O 1
ATOM 1375 N N . GLU A 1 189 ? 3.307 3.550 -25.192 1.00 97.19 189 GLU A N 1
ATOM 1376 C CA . GLU A 1 189 ? 2.097 2.732 -25.270 1.00 97.19 189 GLU A CA 1
ATOM 1377 C C . GLU A 1 189 ? 1.420 2.698 -23.897 1.00 97.19 189 GLU A C 1
ATOM 1379 O O . GLU A 1 189 ? 2.097 2.693 -22.871 1.00 97.19 189 GLU A O 1
ATOM 1384 N N . VAL A 1 190 ? 0.087 2.651 -23.877 1.00 97.94 190 VAL A N 1
ATOM 1385 C CA . VAL A 1 190 ? -0.680 2.428 -22.646 1.00 97.94 190 VAL A CA 1
ATOM 1386 C C . VAL A 1 190 ? -1.202 1.002 -22.674 1.00 97.94 190 VAL A C 1
ATOM 1388 O O . VAL A 1 190 ? -1.951 0.622 -23.580 1.00 97.94 190 VAL A O 1
ATOM 1391 N N . LEU A 1 191 ? -0.791 0.214 -21.690 1.00 98.44 191 LEU A N 1
ATOM 1392 C CA . LEU A 1 191 ? -1.301 -1.130 -21.464 1.00 98.44 191 LEU A CA 1
ATOM 1393 C C . LEU A 1 191 ? -2.282 -1.126 -20.291 1.00 98.44 191 LEU A C 1
ATOM 1395 O O . LEU A 1 191 ? -2.241 -0.241 -19.442 1.00 98.44 191 LEU A O 1
ATOM 1399 N N . ALA A 1 192 ? -3.144 -2.133 -20.242 1.00 98.50 192 ALA A N 1
ATOM 1400 C CA . ALA A 1 192 ? -4.034 -2.428 -19.134 1.00 98.50 192 ALA A CA 1
ATOM 1401 C C . ALA A 1 192 ? -3.749 -3.841 -18.610 1.00 98.50 192 ALA A C 1
ATOM 1403 O O . ALA A 1 192 ? -3.606 -4.791 -19.385 1.00 98.50 192 ALA A O 1
ATOM 1404 N N . ILE A 1 193 ? -3.677 -3.966 -17.292 1.00 98.62 193 ILE A N 1
ATOM 1405 C CA . ILE A 1 193 ? -3.568 -5.213 -16.542 1.00 98.62 193 ILE A CA 1
ATOM 1406 C C . ILE A 1 193 ? -4.882 -5.338 -15.764 1.00 98.62 193 ILE A C 1
ATOM 1408 O O . ILE A 1 193 ? -5.066 -4.605 -14.790 1.00 98.62 193 ILE A O 1
ATOM 1412 N N . PRO A 1 194 ? -5.831 -6.185 -16.202 1.00 98.50 194 PRO A N 1
ATOM 1413 C CA . PRO A 1 194 ? -7.068 -6.406 -15.457 1.00 98.50 194 PRO A CA 1
ATOM 1414 C C . PRO A 1 194 ? -6.770 -6.786 -14.005 1.00 98.50 194 PRO A C 1
ATOM 1416 O O . PRO A 1 194 ? -5.785 -7.483 -13.750 1.00 98.50 194 PRO A O 1
ATOM 1419 N N . LEU A 1 195 ? -7.609 -6.347 -13.061 1.00 98.06 195 LEU A N 1
ATOM 1420 C CA . LEU A 1 195 ? -7.459 -6.776 -11.670 1.00 98.06 195 LEU A CA 1
ATOM 1421 C C . LEU A 1 195 ? -7.486 -8.306 -11.568 1.00 98.06 195 LEU A C 1
ATOM 1423 O O . LEU A 1 195 ? -8.238 -8.983 -12.270 1.00 98.06 195 LEU A O 1
ATOM 1427 N N . ASP A 1 196 ? -6.637 -8.826 -10.687 1.00 98.44 196 ASP A N 1
ATOM 1428 C CA . ASP A 1 196 ? -6.377 -10.250 -10.484 1.00 98.44 196 ASP A CA 1
ATOM 1429 C C . ASP A 1 196 ? -5.785 -10.982 -11.695 1.00 98.44 196 ASP A C 1
ATOM 1431 O O . ASP A 1 196 ? -5.857 -12.209 -11.778 1.00 98.44 196 ASP A O 1
ATOM 1435 N N . ASP A 1 197 ? -5.156 -10.253 -12.613 1.00 98.38 197 ASP A N 1
ATOM 1436 C CA . ASP A 1 197 ? -4.342 -10.784 -13.705 1.00 98.38 197 ASP A CA 1
ATOM 1437 C C . ASP A 1 197 ? -2.889 -10.270 -13.594 1.00 98.38 197 ASP A C 1
ATOM 1439 O O . ASP A 1 197 ? -2.606 -9.245 -12.971 1.00 98.38 197 ASP A O 1
ATOM 1443 N N . ILE A 1 198 ? -1.953 -10.990 -14.211 1.00 97.94 198 ILE A N 1
ATOM 1444 C CA . ILE A 1 198 ? -0.533 -10.604 -14.335 1.00 97.94 198 ILE A CA 1
ATOM 1445 C C . ILE A 1 198 ? -0.128 -10.352 -15.795 1.00 97.94 198 ILE A C 1
ATOM 1447 O O . ILE A 1 198 ? 1.042 -10.095 -16.086 1.00 97.94 198 ILE A O 1
ATOM 1451 N N . ALA A 1 199 ? -1.082 -10.456 -16.725 1.00 98.31 199 ALA A N 1
ATOM 1452 C CA . ALA A 1 199 ? -0.875 -10.208 -18.142 1.00 98.31 199 ALA A CA 1
ATOM 1453 C C . ALA A 1 199 ? -1.376 -8.816 -18.552 1.00 98.31 199 ALA A C 1
ATOM 1455 O O . ALA A 1 199 ? -2.576 -8.539 -18.562 1.00 98.31 199 ALA A O 1
ATOM 1456 N N . ALA A 1 200 ? -0.445 -7.964 -18.971 1.00 98.31 200 ALA A N 1
ATOM 1457 C CA . ALA A 1 200 ? -0.723 -6.692 -19.614 1.00 98.31 200 ALA A CA 1
ATOM 1458 C C . ALA A 1 200 ? -1.179 -6.900 -21.066 1.00 98.31 200 ALA A C 1
ATOM 1460 O O . ALA A 1 200 ? -0.646 -7.737 -21.802 1.00 98.31 200 ALA A O 1
ATOM 1461 N N . ARG A 1 201 ? -2.156 -6.106 -21.500 1.00 98.31 201 ARG A N 1
ATOM 1462 C CA . ARG A 1 201 ? -2.678 -6.077 -22.874 1.00 98.31 201 ARG A CA 1
ATOM 1463 C C . ARG A 1 201 ? -2.769 -4.623 -23.341 1.00 98.31 201 ARG A C 1
ATOM 1465 O O . ARG A 1 201 ? -2.908 -3.749 -22.489 1.00 98.31 201 ARG A O 1
ATOM 1472 N N . PRO A 1 202 ? -2.707 -4.323 -24.649 1.00 98.38 202 PRO A N 1
ATOM 1473 C CA . PRO A 1 202 ? -2.971 -2.969 -25.131 1.00 98.38 202 PRO A CA 1
ATOM 1474 C C . PRO A 1 202 ? -4.311 -2.454 -24.597 1.00 98.38 202 PRO A C 1
ATOM 1476 O O . PRO A 1 202 ? -5.319 -3.158 -24.692 1.00 98.38 202 PRO A O 1
ATOM 1479 N N . ALA A 1 203 ? -4.318 -1.254 -24.017 1.00 98.19 203 ALA A N 1
ATOM 1480 C CA . ALA A 1 203 ? -5.554 -0.636 -23.557 1.00 98.19 203 ALA A CA 1
ATOM 1481 C C . ALA A 1 203 ? -6.441 -0.251 -24.754 1.00 98.19 203 ALA A C 1
ATOM 1483 O O . ALA A 1 203 ? -5.943 0.018 -25.852 1.00 98.19 203 ALA A O 1
ATOM 1484 N N . GLY A 1 204 ? -7.759 -0.189 -24.540 1.00 97.88 204 GLY A N 1
ATOM 1485 C CA . GLY A 1 204 ? -8.685 0.360 -25.534 1.00 97.88 204 GLY A CA 1
ATOM 1486 C C . GLY A 1 204 ? -8.322 1.804 -25.899 1.00 97.88 204 GLY A C 1
ATOM 1487 O O . GLY A 1 204 ? -7.744 2.526 -25.089 1.00 97.88 204 GLY A O 1
ATOM 1488 N N . GLU A 1 205 ? -8.659 2.245 -27.114 1.00 97.50 205 GLU A N 1
ATOM 1489 C CA . GLU A 1 205 ? -8.246 3.558 -27.638 1.00 97.50 205 GLU A CA 1
ATOM 1490 C C . GLU A 1 205 ? -8.669 4.728 -26.732 1.00 97.50 205 GLU A C 1
ATOM 1492 O O . GLU A 1 205 ? -7.868 5.626 -26.470 1.00 97.50 205 GLU A O 1
ATOM 1497 N N . SER A 1 206 ? -9.891 4.682 -26.190 1.00 96.69 206 SER A N 1
ATOM 1498 C CA . SER A 1 206 ? -10.412 5.671 -25.237 1.00 96.69 206 SER A CA 1
ATOM 1499 C C . SER A 1 206 ? -9.591 5.725 -23.945 1.00 96.69 206 SER A C 1
ATOM 1501 O O . SER A 1 206 ? -9.187 6.802 -23.505 1.00 96.69 206 SER A O 1
ATOM 1503 N N . THR A 1 207 ? -9.306 4.562 -23.361 1.00 97.31 207 THR A N 1
ATOM 1504 C CA . THR A 1 207 ? -8.511 4.405 -22.137 1.00 97.31 207 THR A CA 1
ATOM 1505 C C . THR A 1 207 ? -7.070 4.856 -22.365 1.00 97.31 207 THR A C 1
ATOM 1507 O O . THR A 1 207 ? -6.536 5.651 -21.590 1.00 97.31 207 THR A O 1
ATOM 1510 N N . ALA A 1 208 ? -6.461 4.449 -23.479 1.00 97.56 208 ALA A N 1
ATOM 1511 C CA . ALA A 1 20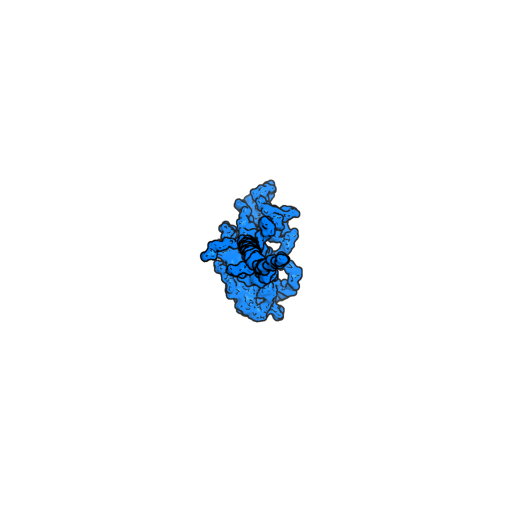8 ? -5.121 4.873 -23.855 1.00 97.56 208 ALA A CA 1
ATOM 1512 C C . ALA A 1 208 ? -5.034 6.394 -24.049 1.00 97.56 208 ALA A C 1
ATOM 1514 O O . ALA A 1 208 ? -4.105 7.015 -23.543 1.00 97.56 208 ALA A O 1
ATOM 1515 N N . ALA A 1 209 ? -5.998 7.013 -24.738 1.00 95.25 209 ALA A N 1
ATOM 1516 C CA . ALA A 1 209 ? -6.033 8.463 -24.925 1.00 95.25 209 ALA A CA 1
ATOM 1517 C C . ALA A 1 209 ? -6.174 9.219 -23.593 1.00 95.25 209 ALA A C 1
ATOM 1519 O O . ALA A 1 209 ? -5.455 10.186 -23.364 1.00 95.25 209 ALA A O 1
ATOM 1520 N N . ARG A 1 210 ? -7.047 8.750 -22.692 1.00 94.25 210 ARG A N 1
ATOM 1521 C CA . ARG A 1 210 ? -7.264 9.358 -21.369 1.00 94.25 210 ARG A CA 1
ATOM 1522 C C . ARG A 1 210 ? -6.017 9.309 -20.483 1.00 94.25 210 ARG A C 1
ATOM 1524 O O . ARG A 1 210 ? -5.750 10.269 -19.761 1.00 94.25 210 ARG A O 1
ATOM 1531 N N . TRP A 1 211 ? -5.295 8.190 -20.494 1.00 95.88 211 TRP A N 1
ATOM 1532 C CA . TRP A 1 211 ? -4.190 7.957 -19.562 1.00 95.88 211 TRP A CA 1
ATOM 1533 C C . TRP A 1 211 ? -2.821 8.354 -20.086 1.00 95.88 211 TRP A C 1
ATOM 1535 O O . TRP A 1 211 ? -1.962 8.675 -19.270 1.00 95.88 211 TRP A O 1
ATOM 1545 N N . ARG A 1 212 ? -2.607 8.390 -21.406 1.00 92.75 212 ARG A N 1
ATOM 1546 C CA . ARG A 1 212 ? -1.299 8.739 -21.982 1.00 92.75 212 ARG A CA 1
ATOM 1547 C C . ARG A 1 212 ? -0.774 10.076 -21.454 1.00 92.75 212 ARG A C 1
ATOM 1549 O O . ARG A 1 212 ? 0.381 10.149 -21.060 1.00 92.75 212 ARG A O 1
ATOM 1556 N N . ASP A 1 213 ? -1.636 11.084 -21.349 1.00 86.44 213 ASP A N 1
ATOM 1557 C CA . ASP A 1 213 ? -1.246 12.412 -20.856 1.00 86.44 213 ASP A CA 1
ATOM 1558 C C . ASP A 1 213 ? -1.164 12.492 -19.321 1.00 86.44 213 ASP A C 1
ATOM 1560 O O . ASP A 1 213 ? -0.555 13.410 -18.777 1.00 86.44 213 ASP A O 1
ATOM 1564 N N . ARG A 1 214 ? -1.777 11.541 -18.603 1.00 90.44 214 ARG A N 1
ATOM 1565 C CA . ARG A 1 214 ? -1.788 11.492 -17.130 1.00 90.44 214 ARG A CA 1
ATOM 1566 C C . ARG A 1 214 ? -0.628 10.688 -16.550 1.00 90.44 214 ARG A C 1
ATOM 1568 O O . ARG A 1 214 ? -0.151 11.022 -15.478 1.00 90.44 214 ARG A O 1
ATOM 1575 N N . LEU A 1 215 ? -0.188 9.637 -17.234 1.00 88.75 215 LEU A N 1
ATOM 1576 C CA . LEU A 1 215 ? 0.930 8.798 -16.790 1.00 88.75 215 LEU A CA 1
ATOM 1577 C C . LEU A 1 215 ? 2.293 9.373 -17.201 1.00 88.75 215 LEU A C 1
ATOM 1579 O O . LEU A 1 215 ? 3.317 8.965 -16.672 1.00 88.75 215 LEU A O 1
ATOM 1583 N N . ASN A 1 216 ? 2.316 10.313 -18.152 1.00 73.19 216 ASN A N 1
ATOM 1584 C CA . ASN A 1 216 ? 3.537 10.922 -18.687 1.00 73.19 216 ASN A CA 1
ATOM 1585 C C . ASN A 1 216 ? 3.899 12.250 -17.997 1.00 73.19 216 ASN A C 1
ATOM 1587 O O . ASN A 1 216 ? 4.530 13.122 -18.592 1.00 73.19 216 ASN A O 1
ATOM 1591 N N . LEU A 1 217 ? 3.411 12.450 -16.776 1.00 66.88 217 LEU A N 1
ATOM 1592 C CA . LEU A 1 217 ? 3.684 13.653 -16.003 1.00 66.88 217 LEU A CA 1
ATOM 1593 C C . LEU A 1 217 ? 4.999 13.451 -15.249 1.00 66.88 217 LEU A C 1
ATOM 1595 O O . LEU A 1 217 ? 5.153 12.440 -14.566 1.00 66.88 217 LEU A O 1
ATOM 1599 N N . ASP A 1 218 ? 5.924 14.402 -15.414 1.00 55.28 218 ASP A N 1
ATOM 1600 C CA . ASP A 1 218 ? 7.223 14.439 -14.731 1.00 55.28 218 ASP A CA 1
ATOM 1601 C C . ASP A 1 218 ? 7.083 14.168 -13.223 1.00 55.28 218 ASP A C 1
ATOM 1603 O O . ASP A 1 218 ? 6.080 14.542 -12.603 1.00 55.28 218 ASP A O 1
ATOM 1607 N N . ASP A 1 219 ? 8.124 13.558 -12.649 1.00 52.91 219 ASP A N 1
ATOM 1608 C CA . ASP A 1 219 ? 8.249 13.125 -11.242 1.00 52.91 219 ASP A CA 1
ATOM 1609 C C . ASP A 1 219 ? 7.966 14.243 -10.212 1.00 52.91 219 ASP A C 1
ATOM 1611 O O . ASP A 1 219 ? 7.696 13.975 -9.043 1.00 52.91 219 ASP A O 1
ATOM 1615 N N . ASP A 1 220 ? 7.962 15.506 -10.655 1.00 49.25 220 ASP A N 1
ATOM 1616 C CA . ASP A 1 220 ? 7.618 16.686 -9.857 1.00 49.25 220 ASP A CA 1
ATOM 1617 C C . ASP A 1 220 ? 6.120 16.784 -9.509 1.00 49.25 220 ASP A C 1
ATOM 1619 O O . ASP A 1 220 ? 5.709 17.655 -8.731 1.00 49.25 220 ASP A O 1
ATOM 1623 N N . ARG A 1 221 ? 5.262 15.909 -10.054 1.00 46.84 221 ARG A N 1
ATOM 1624 C CA . ARG A 1 221 ? 3.867 15.831 -9.612 1.00 46.84 221 ARG A CA 1
ATOM 1625 C C . ARG A 1 221 ? 3.738 14.979 -8.350 1.00 46.84 221 ARG A C 1
ATOM 1627 O O . ARG A 1 221 ? 3.909 13.762 -8.371 1.00 46.84 221 ARG A O 1
ATOM 1634 N N . ARG A 1 222 ? 3.311 15.660 -7.278 1.00 50.56 222 ARG A N 1
ATOM 1635 C CA . ARG A 1 222 ? 2.633 15.091 -6.099 1.00 50.56 222 ARG A CA 1
ATOM 1636 C C . ARG A 1 222 ? 1.751 13.895 -6.514 1.00 50.56 222 ARG A C 1
ATOM 1638 O O . ARG A 1 222 ? 1.067 14.016 -7.538 1.00 50.56 222 ARG A O 1
ATOM 1645 N N . PRO A 1 223 ? 1.754 12.776 -5.764 1.00 47.50 223 PRO A N 1
ATOM 1646 C CA . PRO A 1 223 ? 1.016 11.567 -6.121 1.00 47.50 223 PRO A CA 1
ATOM 1647 C C . PRO A 1 223 ? -0.420 11.895 -6.554 1.00 47.50 223 PRO A C 1
ATOM 1649 O O . PRO A 1 223 ? -1.137 12.605 -5.856 1.00 47.50 223 PRO A O 1
ATOM 1652 N N . LEU A 1 224 ? -0.859 11.383 -7.710 1.00 42.62 224 LEU A N 1
ATOM 1653 C CA . LEU A 1 224 ? -2.202 11.658 -8.255 1.00 42.62 224 LEU A CA 1
ATOM 1654 C C . LEU A 1 224 ? -3.345 11.191 -7.327 1.00 42.62 224 LEU A C 1
ATOM 1656 O O . LEU A 1 224 ? -4.483 11.610 -7.529 1.00 42.62 224 LEU A O 1
ATOM 1660 N N . ALA A 1 225 ? -3.043 10.346 -6.334 1.00 39.78 225 ALA A N 1
ATOM 1661 C CA . ALA A 1 225 ? -3.976 9.849 -5.321 1.00 39.78 225 ALA A CA 1
ATOM 1662 C C . ALA A 1 225 ? -3.721 10.399 -3.900 1.00 39.78 225 ALA A C 1
ATOM 1664 O O . ALA A 1 225 ? -4.636 10.372 -3.080 1.00 39.78 225 ALA A O 1
ATOM 1665 N N . ALA A 1 226 ? -2.546 10.981 -3.634 1.00 40.25 226 ALA A N 1
ATOM 1666 C CA . ALA A 1 226 ? -2.226 11.645 -2.378 1.00 40.25 226 ALA A CA 1
ATOM 1667 C C . ALA A 1 226 ? -1.842 13.099 -2.661 1.00 40.25 226 ALA A C 1
ATOM 1669 O O . ALA A 1 226 ? -0.688 13.441 -2.926 1.00 40.25 226 ALA A O 1
ATOM 1670 N N . THR A 1 227 ? -2.833 13.986 -2.573 1.00 38.50 227 THR A N 1
ATOM 1671 C CA . THR A 1 227 ? -2.569 15.364 -2.163 1.00 38.50 227 THR A CA 1
ATOM 1672 C C . THR A 1 227 ? -1.700 15.293 -0.912 1.00 38.50 227 THR A C 1
ATOM 1674 O O . THR A 1 227 ? -2.163 14.801 0.113 1.00 38.50 227 THR A O 1
ATOM 1677 N N . GLU A 1 228 ? -0.437 15.733 -0.991 1.00 41.44 228 GLU A N 1
ATOM 1678 C CA . GLU A 1 228 ? 0.310 16.104 0.212 1.00 41.44 228 GLU A CA 1
ATOM 1679 C C . GLU A 1 228 ? -0.622 16.976 1.042 1.00 41.44 228 GLU A C 1
ATOM 1681 O O . GLU A 1 228 ? -1.105 18.015 0.583 1.00 41.44 228 GLU A O 1
ATOM 1686 N N . SER A 1 229 ? -0.977 16.446 2.201 1.00 45.75 229 SER A N 1
ATOM 1687 C CA . SER A 1 229 ? -2.157 16.840 2.934 1.00 45.75 229 SER A CA 1
ATOM 1688 C C . SER A 1 229 ? -1.888 18.113 3.730 1.00 45.75 229 SER A C 1
ATOM 1690 O O . SER A 1 229 ? -1.878 18.094 4.953 1.00 45.75 229 SER A O 1
ATOM 1692 N N . GLU A 1 230 ? -1.681 19.237 3.041 1.00 46.19 230 GLU A N 1
ATOM 1693 C CA . GLU A 1 230 ? -2.069 20.528 3.625 1.00 46.19 230 GLU A CA 1
ATOM 1694 C C . GLU A 1 230 ? -3.601 20.620 3.741 1.00 46.19 230 GLU A C 1
ATOM 1696 O O . GLU A 1 230 ? -4.095 21.293 4.636 1.00 46.19 230 GLU A O 1
ATOM 1701 N N . ASP A 1 231 ? -4.341 19.837 2.945 1.00 52.62 231 ASP A N 1
ATOM 1702 C CA . ASP A 1 231 ? -5.794 19.686 3.039 1.00 52.62 231 ASP A CA 1
ATOM 1703 C C . ASP A 1 231 ? -6.170 18.238 3.410 1.00 52.62 231 ASP A C 1
ATOM 1705 O O . ASP A 1 231 ? -6.812 17.531 2.630 1.00 52.62 231 ASP A O 1
ATOM 1709 N N . VAL A 1 232 ? -5.793 17.763 4.614 1.00 59.12 232 VAL A N 1
ATOM 1710 C CA . VAL A 1 232 ? -6.605 16.675 5.210 1.00 59.12 232 VAL A CA 1
ATOM 1711 C C . VAL A 1 232 ? -7.997 17.291 5.322 1.00 59.12 232 VAL A C 1
ATOM 1713 O O . VAL A 1 232 ? -8.091 18.366 5.923 1.00 59.12 232 VAL A O 1
ATOM 1716 N N . PRO A 1 233 ? -9.060 16.697 4.750 1.00 59.94 233 PRO A N 1
ATOM 1717 C CA . PRO A 1 233 ? -10.386 17.271 4.896 1.00 59.94 233 PRO A CA 1
ATOM 1718 C C . PRO A 1 233 ? -10.646 17.504 6.385 1.00 59.94 233 PRO A C 1
ATOM 1720 O O . PRO A 1 233 ? -10.525 16.582 7.190 1.00 59.94 233 PRO A O 1
ATOM 1723 N N . GLU A 1 234 ? -10.976 18.749 6.745 1.00 68.94 234 GLU A N 1
ATOM 1724 C CA . GLU A 1 234 ? -11.212 19.170 8.137 1.00 68.94 234 GLU A CA 1
ATOM 1725 C C . GLU A 1 234 ? -12.251 18.273 8.825 1.00 68.94 234 GLU A C 1
ATOM 1727 O O . GLU A 1 234 ? -12.257 18.139 10.043 1.00 68.94 234 GLU A O 1
ATOM 1732 N N . SER A 1 235 ? -13.109 17.630 8.028 1.00 69.88 235 SER A N 1
ATOM 1733 C CA . SER A 1 235 ? -14.107 16.668 8.465 1.00 69.88 235 SER A CA 1
ATOM 1734 C C . SER A 1 235 ? -14.241 15.498 7.483 1.00 69.88 235 SER A C 1
ATOM 1736 O O . SER A 1 235 ? -14.450 15.699 6.286 1.00 69.88 235 SER A O 1
ATOM 1738 N N . ILE A 1 236 ? -14.204 14.263 7.993 1.00 76.94 236 ILE A N 1
ATOM 1739 C CA . ILE A 1 236 ? -14.639 13.059 7.260 1.00 76.94 236 ILE A CA 1
ATOM 1740 C C . ILE A 1 236 ? -15.829 12.446 7.991 1.00 76.94 236 ILE A C 1
ATOM 1742 O O . ILE A 1 236 ? -15.734 12.144 9.180 1.00 76.94 236 ILE A O 1
ATOM 1746 N N . ALA A 1 237 ? -16.943 12.248 7.283 1.00 75.00 237 ALA A N 1
ATOM 1747 C CA . ALA A 1 237 ? -18.101 11.549 7.830 1.00 75.00 237 ALA A CA 1
ATOM 1748 C C . ALA A 1 237 ? -17.827 10.040 7.905 1.00 75.00 237 ALA A C 1
ATOM 1750 O O . ALA A 1 237 ? -17.488 9.418 6.899 1.00 75.00 237 ALA A O 1
ATOM 1751 N N . LEU A 1 238 ? -17.999 9.455 9.088 1.00 70.12 238 LEU A N 1
ATOM 1752 C CA . LEU A 1 238 ? -17.890 8.020 9.335 1.00 70.12 238 LEU A CA 1
ATOM 1753 C C . LEU A 1 238 ? -19.223 7.317 9.027 1.00 70.12 238 LEU A C 1
ATOM 1755 O O . LEU A 1 238 ? -20.241 7.617 9.658 1.00 70.12 238 LEU A O 1
ATOM 1759 N N . PRO A 1 239 ? -19.239 6.336 8.115 1.00 64.88 239 PRO A N 1
ATOM 1760 C CA . PRO A 1 239 ? -20.365 5.424 7.962 1.00 64.88 239 PRO A CA 1
ATOM 1761 C C . PRO A 1 239 ? -20.463 4.512 9.190 1.00 64.88 239 PRO A C 1
ATOM 1763 O O . PRO A 1 239 ? -19.624 3.635 9.369 1.00 64.88 239 PRO A O 1
ATOM 1766 N N . GLY A 1 240 ? -21.463 4.678 10.064 1.00 57.31 240 GLY A N 1
ATOM 1767 C CA . GLY A 1 240 ? -21.521 3.750 11.203 1.00 57.31 240 GLY A CA 1
ATOM 1768 C C . GLY A 1 240 ? -22.371 4.101 12.408 1.00 57.31 240 GLY A C 1
ATOM 1769 O O . GLY A 1 240 ? -21.930 3.914 13.532 1.00 57.31 240 GLY A O 1
ATOM 1770 N N . ARG A 1 241 ? -23.598 4.565 12.200 1.00 56.47 241 ARG A N 1
ATOM 1771 C CA . ARG A 1 241 ? -24.775 4.345 13.062 1.00 56.47 241 ARG A CA 1
ATOM 1772 C C . ARG A 1 241 ? -25.896 5.093 12.366 1.00 56.47 241 ARG A C 1
ATOM 1774 O O . ARG A 1 241 ? -25.721 6.263 12.059 1.00 56.47 241 ARG A O 1
ATOM 1781 N N . ALA A 1 242 ? -27.043 4.460 12.137 1.00 53.81 242 ALA A N 1
ATOM 1782 C CA . ALA A 1 242 ? -28.175 5.104 11.456 1.00 53.81 242 ALA A CA 1
ATOM 1783 C C . ALA A 1 242 ? -28.666 6.410 12.135 1.00 53.81 242 ALA A C 1
ATOM 1785 O O . ALA A 1 242 ? -29.466 7.124 11.547 1.00 53.81 242 ALA A O 1
ATOM 1786 N N . ASP A 1 243 ? -28.159 6.712 13.337 1.00 55.97 243 ASP A N 1
ATOM 1787 C CA . ASP A 1 243 ? -28.480 7.874 14.170 1.00 55.97 243 ASP A CA 1
ATOM 1788 C C . ASP A 1 243 ? -27.269 8.767 14.517 1.00 55.97 243 ASP A C 1
ATOM 1790 O O . ASP A 1 243 ? -27.404 9.684 15.327 1.00 55.97 243 ASP A O 1
ATOM 1794 N N . ARG A 1 244 ? -26.066 8.501 13.984 1.00 61.72 244 ARG A N 1
ATOM 1795 C CA . ARG A 1 244 ? -24.872 9.297 14.314 1.00 61.72 244 ARG A CA 1
ATOM 1796 C C . ARG A 1 244 ? -24.016 9.572 13.094 1.00 61.72 244 ARG A C 1
ATOM 1798 O O . ARG A 1 244 ? -23.343 8.684 12.579 1.00 61.72 244 ARG A O 1
ATOM 1805 N N . ASP A 1 245 ? -23.969 10.841 12.731 1.00 64.31 245 ASP A N 1
ATOM 1806 C CA . ASP A 1 245 ? -22.902 11.373 11.904 1.00 64.31 245 ASP A CA 1
ATOM 1807 C C . ASP A 1 245 ? -21.697 11.590 12.824 1.00 6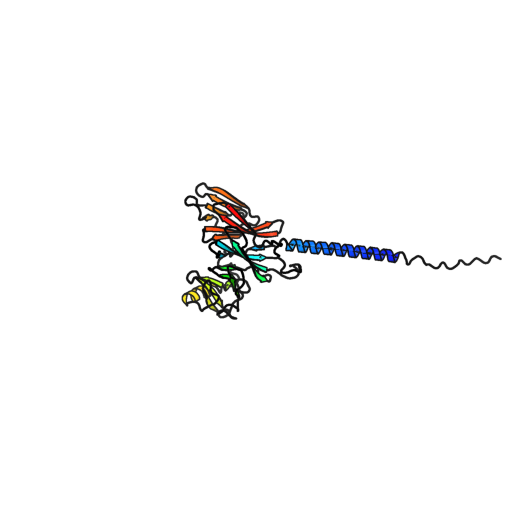4.31 245 ASP A C 1
ATOM 1809 O O . ASP A 1 245 ? -21.689 12.519 13.632 1.00 64.31 245 ASP A O 1
ATOM 1813 N N . LEU A 1 246 ? -20.705 10.707 12.759 1.00 64.19 246 LEU A N 1
ATOM 1814 C CA . LEU A 1 246 ? -19.425 10.959 13.410 1.00 64.19 246 LEU A CA 1
ATOM 1815 C C . LEU A 1 246 ? -18.507 11.665 12.416 1.00 64.19 246 LEU A C 1
ATOM 1817 O O . LEU A 1 246 ? -18.421 11.266 11.255 1.00 64.19 246 LEU A O 1
ATOM 1821 N N . VAL A 1 247 ? -17.838 12.716 12.874 1.00 73.94 247 VAL A N 1
ATOM 1822 C CA . VAL A 1 247 ? -16.873 13.467 12.074 1.00 73.94 247 VAL A CA 1
ATOM 1823 C C . VAL A 1 247 ? -15.479 13.252 12.635 1.00 73.94 247 VAL A C 1
ATOM 1825 O O . VAL A 1 247 ? -15.271 13.371 13.842 1.00 73.94 247 VAL A O 1
ATOM 1828 N N . VAL A 1 248 ? -14.541 12.936 11.745 1.00 70.00 248 VAL A N 1
ATOM 1829 C CA . VAL A 1 248 ? -13.111 12.927 12.041 1.00 70.00 248 VAL A CA 1
ATOM 1830 C C . VAL A 1 248 ? -12.553 14.322 11.795 1.00 70.00 248 VAL A C 1
ATOM 1832 O O . VAL A 1 248 ? -12.487 14.737 10.641 1.00 70.00 248 VAL A O 1
ATOM 1835 N N . GLU A 1 249 ? -12.176 15.026 12.861 1.00 76.06 249 GLU A N 1
ATOM 1836 C CA . GLU A 1 249 ? -11.561 16.357 12.775 1.00 76.06 249 GLU A CA 1
ATOM 1837 C C . GLU A 1 249 ? -10.053 16.282 12.996 1.00 76.06 249 GLU A C 1
ATOM 1839 O O . GLU A 1 249 ? -9.601 15.696 13.987 1.00 76.06 249 GLU A O 1
ATOM 1844 N N . ASN A 1 250 ? -9.287 16.916 12.106 1.00 70.06 250 ASN A N 1
ATOM 1845 C CA . ASN A 1 250 ? -7.868 17.174 12.317 1.00 70.06 250 ASN A CA 1
ATOM 1846 C C . ASN A 1 250 ? -7.703 18.546 12.983 1.00 70.06 250 ASN A C 1
ATOM 1848 O O . ASN A 1 250 ? -8.166 19.561 12.464 1.00 70.06 250 ASN A O 1
ATOM 1852 N N . SER A 1 251 ? -7.070 18.593 14.154 1.00 71.50 251 SER A N 1
ATOM 1853 C CA . SER A 1 251 ? -6.835 19.865 14.840 1.00 71.50 251 SER A CA 1
ATOM 1854 C C . SER A 1 251 ? -5.976 20.808 13.991 1.00 71.50 251 SER A C 1
ATOM 1856 O O . SER A 1 251 ? -5.095 20.366 13.263 1.00 71.50 251 SER A O 1
ATOM 1858 N N . THR A 1 252 ? -6.144 22.118 14.165 1.00 59.56 252 THR A N 1
ATOM 1859 C CA . THR A 1 252 ? -5.447 23.175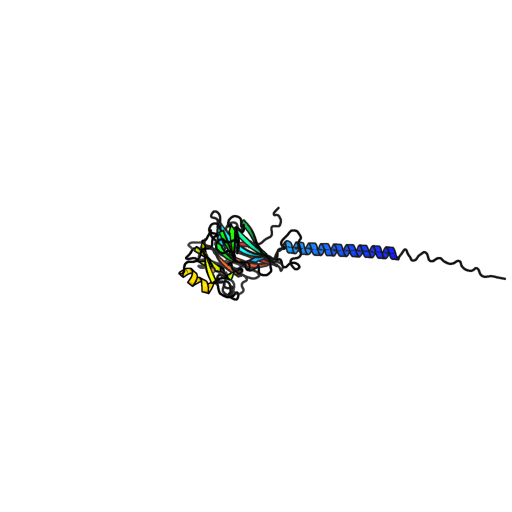 13.402 1.00 59.56 252 THR A CA 1
ATOM 1860 C C . THR A 1 252 ? -3.914 23.161 13.530 1.00 59.56 252 THR A C 1
ATOM 1862 O O . THR A 1 252 ? -3.239 23.920 12.845 1.00 59.56 252 THR A O 1
ATOM 1865 N N . HIS A 1 253 ? -3.361 22.315 14.406 1.00 67.50 253 HIS A N 1
ATOM 1866 C CA . HIS A 1 253 ? -1.920 22.089 14.567 1.00 67.50 253 HIS A CA 1
ATOM 1867 C C . HIS A 1 253 ? -1.497 20.654 14.194 1.00 67.50 253 HIS A C 1
ATOM 1869 O O . HIS A 1 253 ? -0.396 20.237 14.527 1.00 67.50 253 HIS A O 1
ATOM 1875 N N . GLY A 1 254 ? -2.373 19.873 13.552 1.00 62.97 254 GLY A N 1
ATOM 1876 C CA . GLY A 1 254 ? -2.113 18.500 13.106 1.00 62.97 254 GLY A CA 1
ATOM 1877 C C . GLY A 1 254 ? -2.101 17.440 14.211 1.00 62.97 254 GLY A C 1
ATOM 1878 O O . GLY A 1 254 ? -2.244 16.261 13.914 1.00 62.97 254 GLY A O 1
ATOM 1879 N N . SER A 1 255 ? -1.973 17.830 15.482 1.00 71.75 255 SER A N 1
ATOM 1880 C CA . SER A 1 255 ? -1.603 16.919 16.577 1.00 71.75 255 SER A CA 1
ATOM 1881 C C . SER A 1 255 ? -2.741 16.099 17.187 1.00 71.75 255 SER A C 1
ATOM 1883 O O . SER A 1 255 ? -2.501 15.322 18.108 1.00 71.75 255 SER A O 1
ATOM 1885 N N . ALA A 1 256 ? -3.991 16.279 16.760 1.00 82.19 256 ALA A N 1
ATOM 1886 C CA . ALA A 1 256 ? -5.101 15.509 17.307 1.00 82.19 256 ALA A CA 1
ATOM 1887 C C . ALA A 1 256 ? -6.152 15.171 16.257 1.00 82.19 256 ALA A C 1
ATOM 1889 O O . ALA A 1 256 ? -6.621 16.044 15.528 1.00 82.19 256 ALA A O 1
ATOM 1890 N N . LEU A 1 257 ? -6.567 13.908 16.274 1.00 82.12 257 LEU A N 1
ATOM 1891 C CA . LEU A 1 257 ? -7.716 13.383 15.568 1.00 82.12 257 LEU A CA 1
ATOM 1892 C C . LEU A 1 257 ? -8.871 13.207 16.548 1.00 82.12 257 LEU A C 1
ATOM 1894 O O . LEU A 1 257 ? -8.725 12.562 17.588 1.00 82.12 257 LEU A O 1
ATOM 1898 N N . ARG A 1 258 ? -10.032 13.777 16.234 1.00 85.88 258 ARG A N 1
ATOM 1899 C CA . ARG A 1 258 ? -11.216 13.702 17.097 1.00 85.88 258 ARG A CA 1
ATOM 1900 C C . ARG A 1 258 ? -12.351 13.001 16.392 1.00 85.88 258 ARG A C 1
ATOM 1902 O O . ARG A 1 258 ? -12.590 13.268 15.227 1.00 85.88 258 ARG A O 1
ATOM 1909 N N . VAL A 1 259 ? -13.069 12.160 17.127 1.00 84.50 259 VAL A N 1
ATOM 1910 C CA . VAL A 1 259 ? -14.354 11.604 16.697 1.00 84.50 259 VAL A CA 1
ATOM 1911 C C . VAL A 1 259 ? -15.440 12.410 17.390 1.00 84.50 259 VAL A C 1
ATOM 1913 O O . VAL A 1 259 ? -15.553 12.366 18.619 1.00 84.50 259 VAL A O 1
ATOM 1916 N N . VAL A 1 260 ? -16.197 13.180 16.614 1.00 86.25 260 VAL A N 1
ATOM 1917 C CA . VAL A 1 260 ? -17.211 14.112 17.120 1.00 86.25 260 VAL A CA 1
ATOM 1918 C C . VAL A 1 260 ? -18.599 13.634 16.726 1.00 86.25 260 VAL A C 1
ATOM 1920 O O . VAL A 1 260 ? -18.858 13.396 15.551 1.00 86.25 260 VAL A O 1
ATOM 1923 N N . ASP A 1 261 ? -19.507 13.528 17.696 1.00 85.19 261 ASP A N 1
ATOM 1924 C CA . ASP A 1 261 ? -20.937 13.362 17.435 1.00 85.19 261 ASP A CA 1
ATOM 1925 C C . ASP A 1 261 ? -21.480 14.659 16.828 1.00 85.19 261 ASP A C 1
ATOM 1927 O O . ASP A 1 261 ? -21.570 15.685 17.503 1.00 85.19 261 ASP A O 1
ATOM 1931 N N . ARG A 1 262 ? -21.828 14.635 15.539 1.00 84.31 262 ARG A N 1
ATOM 1932 C CA . ARG A 1 262 ? -22.241 15.831 14.791 1.00 84.31 262 ARG A CA 1
ATOM 1933 C C . ARG A 1 262 ? -23.542 16.442 15.302 1.00 84.31 262 ARG A C 1
ATOM 1935 O O . ARG A 1 262 ? -23.733 17.646 15.161 1.00 84.31 262 ARG A O 1
ATOM 1942 N N . ALA A 1 263 ? -24.442 15.642 15.877 1.00 86.62 263 ALA A N 1
ATOM 1943 C CA . ALA A 1 263 ? -25.724 16.135 16.376 1.00 86.62 263 ALA A CA 1
ATOM 1944 C C . ALA A 1 263 ? -25.546 16.972 17.650 1.00 86.62 263 ALA A C 1
ATOM 1946 O O . ALA A 1 263 ? -26.247 17.963 17.854 1.00 86.62 263 ALA A O 1
ATOM 1947 N N . THR A 1 264 ? -24.605 16.575 18.505 1.00 90.88 264 THR A N 1
ATOM 1948 C CA . THR A 1 264 ? -24.361 17.212 19.806 1.00 90.88 264 THR A CA 1
ATOM 1949 C C . THR A 1 264 ? -23.121 18.105 19.834 1.00 90.88 264 THR A C 1
ATOM 1951 O O . THR A 1 264 ? -22.962 18.890 20.767 1.00 90.88 264 THR A O 1
ATOM 1954 N N . GLY A 1 265 ? -22.228 17.976 18.850 1.00 89.62 265 GLY A N 1
ATOM 1955 C CA . GLY A 1 265 ? -20.886 18.563 18.858 1.00 89.62 265 GLY A CA 1
ATOM 1956 C C . GLY A 1 265 ? -19.959 17.954 19.916 1.00 89.62 265 GLY A C 1
ATOM 1957 O O . GLY A 1 265 ? -18.912 18.523 20.225 1.00 89.62 265 GLY A O 1
ATOM 1958 N N . ARG A 1 266 ? -20.341 16.830 20.538 1.00 91.62 266 ARG A N 1
ATOM 1959 C CA . ARG A 1 266 ? -19.577 16.226 21.632 1.00 91.62 266 ARG A CA 1
ATOM 1960 C C . ARG A 1 266 ? -18.439 15.379 21.076 1.00 91.62 266 ARG A C 1
ATOM 1962 O O . ARG A 1 266 ? -18.671 14.439 20.322 1.00 91.62 266 ARG A O 1
ATOM 1969 N N . VAL A 1 267 ? -17.220 15.660 21.526 1.00 90.44 267 VAL A N 1
ATOM 1970 C CA . VAL A 1 267 ? -16.054 14.806 21.269 1.00 90.44 267 VAL A CA 1
ATOM 1971 C C . VAL A 1 267 ? -16.221 13.497 22.045 1.00 90.44 267 VAL A C 1
ATOM 1973 O O . VAL A 1 267 ? -16.294 13.514 23.274 1.00 90.44 267 VAL A O 1
ATOM 1976 N N . GLU A 1 268 ? -16.308 12.373 21.338 1.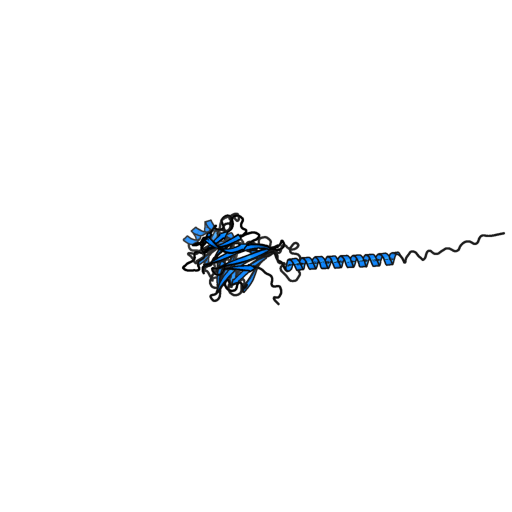00 88.94 268 GLU A N 1
ATOM 1977 C CA . GLU A 1 268 ? -16.403 11.035 21.938 1.00 88.94 268 GLU A CA 1
ATOM 1978 C C . GLU A 1 268 ? -15.015 10.413 22.121 1.00 88.94 268 GLU A C 1
ATOM 1980 O O . GLU A 1 268 ? -14.732 9.829 23.167 1.00 88.94 268 GLU A O 1
ATOM 1985 N N . HIS A 1 269 ? -14.123 10.607 21.145 1.00 88.88 269 HIS A N 1
ATOM 1986 C CA . HIS A 1 269 ? -12.748 10.115 21.199 1.00 88.88 269 HIS A CA 1
ATOM 1987 C C . HIS A 1 269 ? -11.755 11.170 20.714 1.00 88.88 269 HIS A C 1
ATOM 1989 O O . HIS A 1 269 ? -12.067 12.017 19.877 1.00 88.88 269 HIS A O 1
ATOM 1995 N N . THR A 1 270 ? -10.538 11.122 21.249 1.00 89.12 270 THR A N 1
ATOM 1996 C CA . THR A 1 270 ? -9.409 11.945 20.809 1.00 89.12 270 THR A CA 1
ATOM 1997 C C . THR A 1 270 ? -8.171 11.069 20.754 1.00 89.12 270 THR A C 1
ATOM 1999 O O . THR A 1 270 ? -7.831 10.420 21.741 1.00 89.12 270 THR A O 1
ATOM 2002 N N . TYR A 1 271 ? -7.511 11.060 19.606 1.00 86.19 271 TYR A N 1
ATOM 2003 C CA . TYR A 1 271 ? -6.196 10.480 19.403 1.00 86.19 271 TYR A CA 1
ATOM 2004 C C . TYR A 1 271 ? -5.211 11.624 19.223 1.00 86.19 271 TYR A C 1
ATOM 2006 O O . TYR A 1 271 ? -5.416 12.461 18.350 1.00 86.19 271 TYR A O 1
ATOM 2014 N N . ASN A 1 272 ? -4.178 11.686 20.056 1.00 85.19 272 ASN A N 1
ATOM 2015 C CA . ASN A 1 272 ? -3.130 12.688 19.908 1.00 85.19 272 ASN A CA 1
ATOM 2016 C C . ASN A 1 272 ? -1.957 12.047 19.169 1.00 85.19 272 ASN A C 1
ATOM 2018 O O . ASN A 1 272 ? -1.454 11.023 19.624 1.00 85.19 272 ASN A O 1
ATOM 2022 N N . SER A 1 273 ? -1.547 12.655 18.063 1.00 81.94 273 SER A N 1
ATOM 2023 C CA . SER A 1 273 ? -0.345 12.288 17.320 1.00 81.94 273 SER A CA 1
ATOM 2024 C C . SER A 1 273 ? 0.721 13.352 17.544 1.00 81.94 273 SER A C 1
ATOM 2026 O O . SER A 1 273 ? 0.404 14.544 17.570 1.00 81.94 273 SER A O 1
ATOM 2028 N N . ALA A 1 274 ? 1.970 12.930 17.726 1.00 78.31 274 ALA A N 1
ATOM 2029 C CA . ALA A 1 274 ? 3.074 13.858 17.966 1.00 78.31 274 ALA A CA 1
ATOM 2030 C C . ALA A 1 274 ? 3.379 14.702 16.717 1.00 78.31 274 ALA A C 1
ATOM 2032 O O . ALA A 1 274 ? 3.432 15.929 16.813 1.00 78.31 274 ALA A O 1
ATOM 2033 N N . ASP A 1 275 ? 3.472 14.056 15.549 1.00 76.31 275 ASP A N 1
ATOM 2034 C CA . ASP A 1 275 ? 3.807 14.708 14.270 1.00 76.31 275 ASP A CA 1
ATOM 2035 C C . ASP A 1 275 ? 2.605 14.875 13.339 1.00 76.31 275 ASP A C 1
ATOM 2037 O O . ASP A 1 275 ? 2.710 15.392 12.225 1.00 76.31 275 ASP A O 1
ATOM 2041 N N . GLY A 1 276 ? 1.442 14.465 13.830 1.00 77.69 276 GLY A N 1
ATOM 2042 C CA . GLY A 1 276 ? 0.155 14.707 13.226 1.00 77.69 276 GLY A CA 1
ATOM 2043 C C . GLY A 1 276 ? -0.286 13.684 12.189 1.00 77.69 276 GLY A C 1
ATOM 2044 O O . GLY A 1 276 ? 0.392 12.717 11.834 1.00 77.69 276 GLY A O 1
ATOM 2045 N N . VAL A 1 277 ? -1.510 13.900 11.720 1.00 81.25 277 VAL A N 1
ATOM 2046 C CA . VAL A 1 277 ? -2.151 13.047 10.720 1.00 81.25 277 VAL A CA 1
ATOM 2047 C C . VAL A 1 277 ? -1.580 13.345 9.339 1.00 81.25 277 VAL A C 1
ATOM 2049 O O . VAL A 1 277 ? -1.694 14.466 8.847 1.00 81.25 277 VAL A O 1
ATOM 2052 N N . ARG A 1 278 ? -1.003 12.327 8.696 1.00 79.94 278 ARG A N 1
ATOM 2053 C CA . ARG A 1 278 ? -0.411 12.445 7.357 1.00 79.94 278 ARG A CA 1
ATOM 2054 C C . ARG A 1 278 ? -1.406 12.181 6.240 1.00 79.94 278 ARG A C 1
ATOM 2056 O O . ARG A 1 278 ? -1.358 12.846 5.211 1.00 79.94 278 ARG A O 1
ATOM 2063 N N . ASN A 1 279 ? -2.273 11.192 6.432 1.00 81.75 279 ASN A N 1
ATOM 2064 C CA . ASN A 1 279 ? -3.344 10.878 5.498 1.00 81.75 279 ASN A CA 1
ATOM 2065 C C . ASN A 1 279 ? -4.525 10.241 6.234 1.00 81.75 279 ASN A C 1
ATOM 2067 O O . ASN A 1 279 ? -4.340 9.603 7.270 1.00 81.75 279 ASN A O 1
ATOM 2071 N N . ALA A 1 280 ? -5.724 10.377 5.679 1.00 83.88 280 ALA A N 1
ATOM 2072 C CA . ALA A 1 280 ? -6.922 9.700 6.142 1.00 83.88 280 ALA A CA 1
ATOM 2073 C C . ALA A 1 280 ? -7.733 9.219 4.935 1.00 83.88 280 ALA A C 1
ATOM 2075 O O . ALA A 1 280 ? -8.082 10.004 4.056 1.00 83.88 280 ALA A O 1
ATOM 2076 N N . VAL A 1 281 ? -8.052 7.927 4.904 1.00 86.50 281 VAL A N 1
ATOM 2077 C CA . VAL A 1 281 ? -8.781 7.292 3.803 1.00 86.50 281 VAL A CA 1
ATOM 2078 C C . VAL A 1 281 ? -9.960 6.503 4.360 1.00 86.50 281 VAL A C 1
ATOM 2080 O O . VAL A 1 281 ? -9.856 5.858 5.401 1.00 86.50 281 VAL A O 1
ATOM 2083 N N . VAL A 1 282 ? -11.101 6.553 3.672 1.00 87.00 282 VAL A N 1
ATOM 2084 C CA . VAL A 1 282 ? -12.287 5.765 4.030 1.00 87.00 282 VAL A CA 1
ATOM 2085 C C . VAL A 1 282 ? -12.215 4.406 3.336 1.00 87.00 282 VAL A C 1
ATOM 2087 O O . VAL A 1 282 ? -12.132 4.334 2.111 1.00 87.00 282 VAL A O 1
ATOM 2090 N N . SER A 1 283 ? -12.260 3.328 4.113 1.00 90.12 283 SER A N 1
ATOM 2091 C CA . SER A 1 283 ? -12.294 1.961 3.606 1.00 90.12 283 SER A CA 1
ATOM 2092 C C . SER A 1 283 ? -13.648 1.644 2.945 1.00 90.12 283 SER A C 1
ATOM 2094 O O . SER A 1 283 ? -14.659 2.281 3.266 1.00 90.12 283 SER A O 1
ATOM 2096 N N . PRO A 1 284 ? -13.733 0.631 2.063 1.00 86.81 284 PRO A N 1
ATOM 2097 C CA . PRO A 1 284 ? -14.991 0.224 1.431 1.00 86.81 284 PRO A CA 1
ATOM 2098 C C . PRO A 1 284 ? -16.120 -0.132 2.409 1.00 86.81 284 PRO A C 1
ATOM 2100 O O . PRO A 1 284 ? -17.292 0.038 2.073 1.00 86.81 284 PRO A O 1
ATOM 2103 N N . ARG A 1 285 ? -15.800 -0.616 3.618 1.00 86.75 285 ARG A N 1
ATOM 2104 C CA . ARG A 1 285 ? -16.797 -0.876 4.677 1.00 86.75 285 ARG A CA 1
ATOM 2105 C C . ARG A 1 285 ? -17.060 0.320 5.590 1.00 86.75 285 ARG A C 1
ATOM 2107 O O . ARG A 1 285 ? -17.788 0.177 6.569 1.00 86.75 285 ARG A O 1
ATOM 2114 N N . GLY A 1 286 ? -16.500 1.484 5.275 1.00 82.50 286 GLY A N 1
ATOM 2115 C CA . GLY A 1 286 ? -16.753 2.726 5.992 1.00 82.50 286 GLY A CA 1
ATOM 2116 C C . GLY A 1 286 ? -15.921 2.921 7.255 1.00 82.50 286 GLY A C 1
ATOM 2117 O O . GLY A 1 286 ? -16.345 3.633 8.159 1.00 82.50 286 GLY A O 1
ATOM 2118 N N . ARG A 1 287 ? -14.739 2.313 7.354 1.00 84.12 287 ARG A N 1
ATOM 2119 C CA . ARG A 1 287 ? -13.784 2.659 8.419 1.00 84.12 287 ARG A CA 1
ATOM 2120 C C . ARG A 1 287 ? -12.955 3.837 7.958 1.00 84.12 287 ARG A C 1
ATOM 2122 O O . ARG A 1 287 ? -12.588 3.891 6.790 1.00 84.12 287 ARG A O 1
ATOM 2129 N N . VAL A 1 288 ? -12.622 4.758 8.851 1.00 81.12 288 VAL A N 1
ATOM 2130 C CA . VAL A 1 288 ? -11.604 5.762 8.528 1.00 81.12 288 VAL A CA 1
ATOM 2131 C C . VAL A 1 288 ? -10.269 5.205 8.984 1.00 81.12 288 VAL A C 1
ATOM 2133 O O . VAL A 1 288 ? -10.075 4.904 10.158 1.00 81.12 288 VAL A O 1
ATOM 2136 N N . VAL A 1 289 ? -9.361 5.026 8.039 1.00 78.38 289 VAL A N 1
ATOM 2137 C CA . VAL A 1 289 ? -8.006 4.558 8.287 1.00 78.38 289 VAL A CA 1
ATOM 2138 C C . VAL A 1 289 ? -7.075 5.738 8.120 1.00 78.38 289 VAL A C 1
ATOM 2140 O O . VAL A 1 289 ? -7.090 6.426 7.101 1.00 78.38 289 VAL A O 1
ATOM 2143 N N . VAL A 1 290 ? -6.295 5.991 9.156 1.00 79.12 290 VAL A N 1
ATOM 2144 C CA . VAL A 1 290 ? -5.479 7.185 9.292 1.00 79.12 290 VAL A CA 1
ATOM 2145 C C . VAL A 1 290 ? -4.037 6.769 9.427 1.00 79.12 290 VAL A C 1
ATOM 2147 O O . VAL A 1 290 ? -3.707 5.882 10.203 1.00 79.12 290 VAL A O 1
ATOM 2150 N N . LEU A 1 291 ? -3.177 7.412 8.658 1.00 77.75 291 LEU A N 1
ATOM 2151 C CA . LEU A 1 291 ? -1.744 7.229 8.754 1.00 77.75 291 LEU A CA 1
ATOM 2152 C C . LEU A 1 291 ? -1.172 8.353 9.592 1.00 77.75 291 LEU A C 1
ATOM 2154 O O . LEU A 1 291 ? -1.327 9.533 9.256 1.00 77.75 291 LEU A O 1
ATOM 2158 N N . THR A 1 292 ? -0.500 7.978 10.669 1.00 78.69 292 THR A N 1
ATOM 2159 C CA . THR A 1 292 ? 0.232 8.905 11.524 1.00 78.69 292 THR A CA 1
ATOM 2160 C C . THR A 1 292 ? 1.714 8.574 11.469 1.00 78.69 292 THR A C 1
ATOM 2162 O O . THR A 1 292 ? 2.124 7.434 11.228 1.00 78.69 292 THR A O 1
ATOM 2165 N N . ALA A 1 293 ? 2.527 9.609 11.630 1.00 74.25 293 ALA A N 1
ATOM 2166 C CA . ALA A 1 293 ? 3.902 9.448 12.064 1.00 74.25 293 ALA A CA 1
ATOM 2167 C C . ALA A 1 293 ? 3.922 9.900 13.521 1.00 74.25 293 ALA A C 1
ATOM 2169 O O . ALA A 1 293 ? 3.443 10.988 13.830 1.00 74.25 293 ALA A O 1
ATOM 2170 N N . ASP A 1 294 ? 4.393 9.039 14.408 1.00 72.25 294 ASP A N 1
ATOM 2171 C CA . ASP A 1 294 ? 4.524 9.364 15.817 1.00 72.25 294 ASP A CA 1
ATOM 2172 C C . ASP A 1 294 ? 6.001 9.262 16.198 1.00 72.25 294 ASP A C 1
ATOM 2174 O O . ASP A 1 294 ? 6.604 8.194 16.107 1.00 72.25 294 ASP A O 1
ATOM 2178 N N . GLU A 1 295 ? 6.605 10.375 16.608 1.00 74.81 295 GLU A N 1
ATOM 2179 C CA . GLU A 1 295 ? 7.920 10.377 17.239 1.00 74.81 295 GLU A CA 1
ATOM 2180 C C . GLU A 1 295 ? 7.825 9.803 18.663 1.00 74.81 295 GLU A C 1
ATOM 2182 O O . GLU A 1 295 ? 7.278 10.421 19.581 1.00 74.81 295 GLU A O 1
ATOM 2187 N N . VAL A 1 296 ? 8.384 8.609 18.865 1.00 71.50 296 VAL A N 1
ATOM 2188 C CA . VAL A 1 296 ? 8.523 7.968 20.178 1.00 71.50 296 VAL A CA 1
ATOM 2189 C C . VAL A 1 296 ? 10.007 7.928 20.525 1.00 71.50 296 VAL A C 1
ATOM 2191 O O . VAL A 1 296 ? 10.802 7.328 19.809 1.00 71.50 296 VAL A O 1
ATOM 2194 N N . ASP A 1 297 ? 10.400 8.602 21.608 1.00 76.25 297 ASP A N 1
ATOM 2195 C CA . ASP A 1 297 ? 11.795 8.674 22.077 1.00 76.25 297 ASP A CA 1
ATOM 2196 C C . ASP A 1 297 ? 12.813 9.151 21.014 1.00 76.25 297 ASP A C 1
ATOM 2198 O O . ASP A 1 297 ? 13.974 8.737 21.009 1.00 76.25 297 ASP A O 1
ATOM 2202 N N . GLY A 1 298 ? 12.401 10.047 20.111 1.00 74.44 298 GLY A N 1
ATOM 2203 C CA . GLY A 1 298 ? 13.263 10.547 19.032 1.00 74.44 298 GLY A CA 1
ATOM 2204 C C . GLY A 1 298 ? 13.257 9.694 17.760 1.00 74.44 298 GLY A C 1
ATOM 2205 O O . GLY A 1 298 ? 14.040 9.948 16.843 1.00 74.44 298 GLY A O 1
ATOM 2206 N N . VAL A 1 299 ? 12.421 8.653 17.712 1.00 72.00 299 VAL A N 1
ATOM 2207 C CA . VAL A 1 299 ? 12.300 7.718 16.591 1.00 72.00 299 VAL A CA 1
ATOM 2208 C C . VAL A 1 299 ? 10.931 7.899 15.950 1.00 72.00 299 VAL A C 1
ATOM 2210 O O . VAL A 1 299 ? 9.910 7.721 16.606 1.00 72.00 299 VAL A O 1
ATOM 2213 N N . LEU A 1 300 ? 10.907 8.238 14.660 1.00 73.12 300 LEU A N 1
ATOM 2214 C CA . LEU A 1 300 ? 9.666 8.293 13.889 1.00 73.12 300 LEU A CA 1
ATOM 2215 C C . LEU A 1 300 ? 9.140 6.872 13.669 1.00 73.12 300 LEU A C 1
ATOM 2217 O O . LEU A 1 300 ? 9.786 6.061 13.002 1.00 73.12 300 LEU A O 1
ATOM 2221 N N . LEU A 1 301 ? 7.966 6.584 14.222 1.00 79.50 301 LEU A N 1
ATOM 2222 C CA . LEU A 1 301 ? 7.256 5.329 14.035 1.00 79.50 301 LEU A CA 1
ATOM 2223 C C . LEU A 1 301 ? 5.980 5.569 13.239 1.00 79.50 301 LEU A C 1
ATOM 2225 O O . LEU A 1 301 ? 5.127 6.387 13.588 1.00 79.50 301 LEU A O 1
ATOM 2229 N N . GLY A 1 302 ? 5.844 4.821 12.154 1.00 81.81 302 GLY A N 1
ATOM 2230 C CA . GLY A 1 302 ? 4.621 4.743 11.386 1.00 81.81 302 GLY A CA 1
ATOM 2231 C C . GLY A 1 302 ? 3.539 4.024 12.160 1.00 81.81 302 GLY A C 1
ATOM 2232 O O . GLY A 1 302 ? 3.721 2.864 12.529 1.00 81.81 302 GLY A O 1
ATOM 2233 N N . SER A 1 303 ? 2.390 4.666 12.337 1.00 84.25 303 SER A N 1
ATOM 2234 C CA . SER A 1 303 ? 1.213 4.005 12.891 1.00 84.25 303 SER A CA 1
ATOM 2235 C C . SER A 1 303 ? 0.042 4.079 11.919 1.00 84.25 303 SER A C 1
ATOM 2237 O O . SER A 1 303 ? -0.247 5.113 11.312 1.00 84.25 303 SER A O 1
ATOM 2239 N N . LEU A 1 304 ? -0.645 2.949 11.779 1.00 85.62 304 LEU A N 1
ATOM 2240 C CA . LEU A 1 304 ? -1.953 2.858 11.157 1.00 85.62 304 LEU A CA 1
ATOM 2241 C C . LEU A 1 304 ? -2.994 2.988 12.266 1.00 85.62 304 LEU A C 1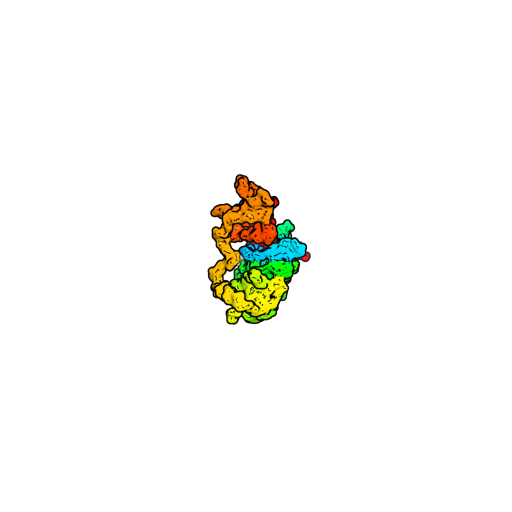
ATOM 2243 O O . LEU A 1 304 ? -3.107 2.137 13.143 1.00 85.62 304 LEU A O 1
ATOM 2247 N N . VAL A 1 305 ? -3.773 4.053 12.240 1.00 86.00 305 VAL A N 1
ATOM 2248 C CA . VAL A 1 305 ? -4.834 4.313 13.204 1.00 86.00 305 VAL A CA 1
ATOM 2249 C C . VAL A 1 305 ? -6.173 4.016 12.542 1.00 86.00 305 VAL A C 1
ATOM 2251 O O . VAL A 1 305 ? -6.589 4.686 11.602 1.00 86.00 305 VAL A O 1
ATOM 2254 N N . VAL A 1 306 ? -6.867 2.998 13.037 1.00 86.50 306 VAL A N 1
ATOM 2255 C CA . VAL A 1 306 ? -8.203 2.620 12.577 1.00 86.50 306 VAL A CA 1
ATOM 2256 C C . VAL A 1 306 ? -9.236 3.312 13.457 1.00 86.50 306 VAL A C 1
ATOM 2258 O O . VAL A 1 306 ? -9.299 3.098 14.670 1.00 86.50 306 VAL A O 1
ATOM 2261 N N . VAL A 1 307 ? -10.058 4.148 12.837 1.00 84.81 307 VAL A N 1
ATOM 2262 C CA . VAL A 1 307 ? -11.133 4.898 13.479 1.00 84.81 307 VAL A CA 1
ATOM 2263 C C . VAL A 1 307 ? -12.467 4.254 13.118 1.00 84.81 307 VAL A C 1
ATOM 2265 O O . VAL A 1 307 ? -12.832 4.123 11.946 1.00 84.81 307 VAL A O 1
ATOM 2268 N N . THR A 1 308 ? -13.203 3.853 14.151 1.00 83.50 308 THR A N 1
ATOM 2269 C CA . THR A 1 308 ? -14.523 3.223 14.053 1.00 83.50 308 THR A CA 1
ATOM 2270 C C . THR A 1 308 ? -15.526 3.949 14.951 1.00 83.50 308 THR A C 1
ATOM 2272 O O . THR A 1 308 ? -15.157 4.811 15.749 1.00 83.50 308 THR A O 1
ATOM 2275 N N . ALA A 1 309 ? -16.805 3.580 14.859 1.00 76.44 309 ALA A N 1
ATOM 2276 C CA . ALA A 1 309 ? -17.836 4.097 15.759 1.00 76.44 309 ALA A CA 1
ATOM 2277 C C . ALA A 1 309 ? -17.655 3.661 17.227 1.00 76.44 309 ALA A C 1
ATOM 2279 O O . ALA A 1 309 ? -18.242 4.279 18.115 1.00 76.44 309 ALA A O 1
ATOM 2280 N N . ASP A 1 310 ? -16.866 2.612 17.475 1.00 81.62 310 ASP A N 1
ATOM 2281 C CA . ASP A 1 310 ? -16.598 2.080 18.815 1.00 81.62 310 ASP A CA 1
ATOM 2282 C C . ASP A 1 310 ? -15.318 2.663 19.439 1.00 81.62 310 ASP A C 1
ATOM 2284 O O . ASP A 1 310 ? -15.074 2.485 20.635 1.00 81.62 310 ASP A O 1
ATOM 2288 N N . GLY A 1 311 ? -14.505 3.379 18.653 1.00 85.94 311 GLY A N 1
ATOM 2289 C CA . GLY A 1 311 ? -13.305 4.043 19.143 1.00 85.94 311 GLY A CA 1
ATOM 2290 C C . GLY A 1 311 ? -12.195 4.208 18.110 1.00 85.94 311 GLY A C 1
ATOM 2291 O O . GLY A 1 311 ? -12.346 3.920 16.920 1.00 85.94 311 GLY A O 1
ATOM 2292 N N . ILE A 1 312 ? -11.057 4.695 18.608 1.00 87.75 312 ILE A N 1
ATOM 2293 C CA . ILE A 1 312 ? -9.818 4.886 17.852 1.00 87.75 312 ILE A CA 1
ATOM 2294 C C . ILE A 1 312 ? -8.813 3.825 18.298 1.00 87.75 312 ILE A C 1
ATOM 2296 O O . ILE A 1 312 ? -8.556 3.672 19.495 1.00 87.75 312 ILE A O 1
ATOM 2300 N N . HIS A 1 313 ? -8.237 3.104 17.342 1.00 88.38 313 HIS A N 1
ATOM 2301 C CA . HIS A 1 313 ? -7.338 1.991 17.603 1.00 88.38 313 HIS A CA 1
ATOM 2302 C C . HIS A 1 313 ? -6.058 2.119 16.777 1.00 88.38 313 HIS A C 1
ATOM 2304 O O . HIS A 1 313 ? -6.112 2.095 15.553 1.00 88.38 313 HIS A O 1
ATOM 2310 N N . GLY A 1 314 ? -4.905 2.220 17.439 1.00 85.94 314 GLY A N 1
ATOM 2311 C CA . GLY A 1 314 ? -3.602 2.175 16.771 1.00 85.94 314 GLY A CA 1
ATOM 2312 C C . GLY A 1 314 ? -3.174 0.746 16.424 1.00 85.94 314 GLY A C 1
ATOM 2313 O O . GLY A 1 314 ? -3.499 -0.199 17.147 1.00 85.94 314 GLY A O 1
ATOM 2314 N N . CYS A 1 315 ? -2.442 0.616 15.325 1.00 85.88 315 CYS A N 1
ATOM 2315 C CA . CYS A 1 315 ? -1.754 -0.574 14.847 1.00 85.88 315 CYS A CA 1
ATOM 2316 C C . CYS A 1 315 ? -0.361 -0.120 14.373 1.00 85.88 315 CYS A C 1
ATOM 2318 O O . CYS A 1 315 ? -0.278 0.655 13.413 1.00 85.88 315 CYS A O 1
ATOM 2320 N N . PRO A 1 316 ? 0.726 -0.501 15.063 1.00 84.38 316 PRO A N 1
ATOM 2321 C CA . PRO A 1 316 ? 2.063 -0.118 14.631 1.00 84.38 316 PRO A CA 1
ATOM 2322 C C . PRO A 1 316 ? 2.373 -0.782 13.284 1.00 84.38 316 PRO A C 1
ATOM 2324 O O . PRO A 1 316 ? 2.081 -1.960 13.083 1.00 84.38 316 PRO A O 1
ATOM 2327 N N . VAL A 1 317 ? 2.950 -0.026 12.349 1.00 84.31 317 VAL A N 1
ATOM 2328 C CA . VAL A 1 317 ? 3.326 -0.544 11.028 1.00 84.31 317 VAL A CA 1
ATOM 2329 C C . VAL A 1 317 ? 4.819 -0.817 11.012 1.00 84.31 317 VAL A C 1
ATOM 2331 O O . VAL A 1 317 ? 5.628 0.063 11.313 1.00 84.31 317 VAL A O 1
ATOM 2334 N N . GLY A 1 318 ? 5.184 -2.034 10.616 1.00 79.38 318 GLY A N 1
ATOM 2335 C CA . GLY A 1 318 ? 6.580 -2.435 10.515 1.00 79.38 318 GLY A CA 1
ATOM 2336 C C . GLY A 1 318 ? 7.227 -2.789 11.855 1.00 79.38 318 GLY A C 1
ATOM 2337 O O . GLY A 1 318 ? 8.446 -2.960 11.889 1.00 79.38 318 GLY A O 1
ATOM 2338 N N . ASP A 1 319 ? 6.441 -2.957 12.927 1.00 78.75 319 ASP A N 1
ATOM 2339 C CA . ASP A 1 319 ? 6.964 -3.402 14.221 1.00 78.75 319 ASP A CA 1
ATOM 2340 C C . ASP A 1 319 ? 7.673 -4.748 14.052 1.00 78.75 319 ASP A C 1
ATOM 2342 O O . ASP A 1 319 ? 7.143 -5.688 13.452 1.00 78.75 319 ASP A O 1
ATOM 2346 N N . VAL A 1 320 ? 8.922 -4.815 14.486 1.00 62.97 320 VAL A N 1
ATOM 2347 C CA . VAL A 1 320 ? 9.731 -6.022 14.370 1.00 62.97 320 VAL A CA 1
ATOM 2348 C C . VAL A 1 320 ? 9.534 -6.825 15.641 1.00 62.97 320 VAL A C 1
ATOM 2350 O O . VAL A 1 320 ? 10.336 -6.745 16.571 1.00 62.97 320 VAL A O 1
ATOM 2353 N N . ASP A 1 321 ? 8.498 -7.663 15.667 1.00 57.53 321 ASP A N 1
ATOM 2354 C CA . ASP A 1 321 ? 8.440 -8.760 16.630 1.00 57.53 321 ASP A CA 1
ATOM 2355 C C . ASP A 1 321 ? 9.606 -9.715 16.318 1.00 57.53 321 ASP A C 1
ATOM 2357 O O . ASP A 1 321 ? 9.509 -10.676 15.559 1.00 57.53 321 ASP A O 1
ATOM 2361 N N . PHE A 1 322 ? 10.776 -9.416 16.889 1.00 39.69 322 PHE A N 1
ATOM 2362 C CA . PHE A 1 322 ? 12.058 -10.073 16.613 1.00 39.69 322 PHE A CA 1
ATOM 2363 C C . PHE A 1 322 ? 12.093 -11.548 17.071 1.00 39.69 322 PHE A C 1
ATOM 2365 O O . PHE A 1 322 ? 13.129 -12.205 17.008 1.00 39.69 322 PHE A O 1
ATOM 2372 N N . ILE A 1 323 ? 10.972 -12.098 17.542 1.00 37.16 323 ILE A N 1
ATOM 2373 C CA . ILE A 1 323 ? 10.848 -13.489 17.989 1.00 37.16 323 ILE A CA 1
ATOM 2374 C C . ILE A 1 323 ? 10.008 -14.311 16.997 1.00 37.16 323 ILE A C 1
ATOM 2376 O O . ILE A 1 323 ? 9.183 -15.129 17.391 1.00 37.16 323 ILE A O 1
ATOM 2380 N N . GLY A 1 324 ? 10.232 -14.114 15.698 1.00 36.59 324 GLY A N 1
ATOM 2381 C CA . GLY A 1 324 ? 9.838 -15.061 14.654 1.00 36.59 324 GLY A CA 1
ATOM 2382 C C . GLY A 1 324 ? 10.996 -16.004 14.324 1.00 36.59 324 GLY A C 1
ATOM 2383 O O . GLY A 1 324 ? 11.793 -15.701 13.438 1.00 36.59 324 GLY A O 1
ATOM 2384 N N . PHE A 1 325 ? 11.117 -17.111 15.066 1.00 35.00 325 PHE A N 1
ATOM 2385 C CA . PHE A 1 325 ? 11.868 -18.296 14.622 1.00 35.00 325 PHE A CA 1
ATOM 2386 C C . PHE A 1 325 ? 10.996 -19.159 13.712 1.00 35.00 325 PHE A C 1
ATOM 2388 O O . PHE A 1 325 ? 9.791 -19.289 14.028 1.00 35.00 325 PHE A O 1
#

Organism: NCBI:txid173560

Radius of gyration: 29.99 Å; chains: 1; bounding box: 131×42×78 Å

InterPro domains:
  IPR011047 Quinoprotein alcohol dehydrogenase-like superfamily [SSF50998] (89-306)
  IPR015943 WD40/YVTN repeat-like-containing domain superfamily [G3DSA:2.130.10.10] (56-312)
  IPR048161 PA2928-like [NF041516] (34-234)

Sequence (325 aa):
MTDPQQPAPTTPRSRLRSTARGLARAALAALALYTAMGSLIVGAVRYHALNPVTVPSLDIGFGALDGREVAIVPYGSDAPAGLLGVPAWLVDLHHAEVAAIDLDTREELWRTGISTGRESRQAVVVAVGDRLAYVADHLGLAVLDLRTGDVVARGAGLAGLGGAYLASRTAYAYDADERAVVALTARGEVLAIPLDDIAARPAGESTAARWRDRLNLDDDRRPLAATESEDVPESIALPGRADRDLVVENSTHGSALRVVDRATGRVEHTYNSADGVRNAVVSPRGRVVVLTADEVDGVLLGSLVVVTADGIHGCPVGDVDFIGF

Foldseek 3Di:
DDDDDDDDPPDPPPDPVVVVVVVVVVVVVVVVVVVVVVVVVVVVLVVCLQFKFKAWAQAWEWEADPNFIKIKIKIKTLHDPDDPSPPCVVPVFTWIKIWIAGLVVRDTQDMDTDDGGPQRGHKHFQYAAHFWTWIQGLQGIFIAGPNHRHGPADQLRQAQQHVFAHSHRLQWHADPVQCWIWGQGVVLFIWTAHHPGSHTDGDDPVVSVVCSVRSPDPPPDDPPPDDQPPPPPQWDFFDADPQFGWTFGQPPQQFKTFTAGPVVRDTPAIDGAPQHWRHWDAHPVRWIWTWGFHQDPNRTWIWTWIQHPVYIDIRTPPNCPVPDD

pLDDT: mean 82.43, std 15.8, range [35.0, 98.62]